Protein AF-0000000076607818 (afdb_homodimer)

Solvent-accessible surface area (backbone atoms only — not comparable to full-atom values): 17524 Å² total; per-residue (Å²): 118,54,52,67,70,47,46,53,48,51,40,53,46,31,42,53,26,41,42,48,15,47,40,26,40,25,50,14,44,45,28,47,63,70,71,30,60,29,52,13,52,45,24,44,52,50,14,52,50,27,40,51,53,19,50,51,44,40,52,49,36,35,73,44,65,38,79,48,64,54,59,52,37,76,54,48,70,81,75,55,94,46,71,69,57,38,44,52,50,48,35,53,49,45,51,52,49,42,51,53,53,52,50,45,46,51,48,19,61,74,69,67,35,59,68,59,40,59,60,51,45,59,54,58,55,49,40,54,54,51,42,50,49,36,48,50,51,49,53,52,50,68,69,46,50,88,85,32,54,68,60,44,25,71,47,46,50,76,65,56,71,82,71,72,73,76,82,131,119,54,53,68,70,48,46,52,49,49,40,53,45,30,42,54,26,44,41,48,15,48,40,26,40,26,49,15,45,45,28,48,65,68,71,31,59,30,52,14,53,46,24,44,52,48,14,53,49,27,42,51,52,19,50,52,44,39,52,49,36,36,74,44,65,40,80,48,62,54,61,50,38,76,54,49,69,81,74,52,94,46,71,70,56,39,43,51,49,48,35,53,49,45,51,52,50,42,50,54,53,51,49,46,45,50,46,17,60,75,68,66,37,58,69,58,40,58,61,50,45,59,54,58,54,50,41,55,53,53,43,49,48,37,48,50,52,49,54,52,53,67,69,46,52,88,84,31,54,67,61,45,25,71,47,46,50,76,66,55,73,83,72,73,72,78,82,130

Sequence (336 aa):
MLNKKVEKALVAQIEKEGYSSNLYLAMASWAETKGMEGVSKWMYAQADEERMHMLKFIAYVNERGGKAIIPAFEKPPVDFDNVHKMFEQVLSHEQYVTKSINDIVGVCLGEKDFTTHNWIQWFVEEQIEEEASAQTIIDKLNLLGDGGLYLFDRDILSMRTESEPGAEMLNKKVEKALVAQIEKEGYSSNLYLAMASWAETKGMEGVSKWMYAQADEERMHMLKFIAYVNERGGKAIIPAFEKPPVDFDNVHKMFEQVLSHEQYVTKSINDIVGVCLGEKDFTTHNWIQWFVEEQIEEEASAQTIIDKLNLLGDGGLYLFDRDILSMRTESEPGAE

Nearest PDB structures (foldseek):
  1sq3-assembly1_E-2  TM=9.511E-01  e=1.028E-11  Archaeoglobus fulgidus DSM 4304
  1s3q-assembly1_G  TM=9.534E-01  e=1.591E-11  Archaeoglobus fulgidus
  7vvs-assembly1_D  TM=9.592E-01  e=1.002E-10  Thermotoga maritima MSB8
  3uno-assembly1_N  TM=9.446E-01  e=6.158E-09  Mycobacterium tuberculosis
  3uno-assembly1_G  TM=9.403E-01  e=9.523E-09  Mycobacterium tuberculosis

Structure (mmCIF, N/CA/C/O backbone):
data_AF-0000000076607818-model_v1
#
loop_
_entity.id
_entity.type
_entity.pdbx_description
1 polymer Ferritin
#
loop_
_atom_site.group_PDB
_atom_site.id
_atom_site.type_symbol
_atom_site.label_atom_id
_atom_site.label_alt_id
_atom_site.label_comp_id
_atom_site.label_asym_id
_atom_site.label_entity_id
_atom_site.label_seq_id
_atom_site.pdbx_PDB_ins_code
_atom_site.Cartn_x
_atom_site.Cartn_y
_atom_site.Cartn_z
_atom_site.occupancy
_atom_site.B_iso_or_equiv
_atom_site.auth_seq_id
_atom_site.auth_comp_id
_atom_site.auth_asym_id
_atom_site.auth_atom_id
_atom_site.pdbx_PDB_model_num
ATOM 1 N N . MET A 1 1 ? 25.797 -12.078 -6.863 1 84.12 1 MET A N 1
ATOM 2 C CA . MET A 1 1 ? 24.828 -12.32 -5.793 1 84.12 1 MET A CA 1
ATOM 3 C C . MET A 1 1 ? 24.875 -11.203 -4.754 1 84.12 1 MET A C 1
ATOM 5 O O . MET A 1 1 ? 25.938 -10.625 -4.508 1 84.12 1 MET A O 1
ATOM 9 N N . LEU A 1 2 ? 23.719 -10.828 -4.285 1 92.56 2 LEU A N 1
ATOM 10 C CA . LEU A 1 2 ? 23.594 -9.75 -3.312 1 92.56 2 LEU A CA 1
ATOM 11 C C . LEU A 1 2 ? 24.281 -10.125 -1.998 1 92.56 2 LEU A C 1
ATOM 13 O O . LEU A 1 2 ? 24.062 -11.219 -1.477 1 92.56 2 LEU A O 1
ATOM 17 N N . ASN A 1 3 ? 25.281 -9.242 -1.625 1 95.25 3 ASN A N 1
ATOM 18 C CA . ASN A 1 3 ? 25.922 -9.414 -0.323 1 95.25 3 ASN A CA 1
ATOM 19 C C . ASN A 1 3 ? 24.891 -9.531 0.795 1 95.25 3 ASN A C 1
ATOM 21 O O . ASN A 1 3 ? 23.922 -8.766 0.832 1 95.25 3 ASN A O 1
ATOM 25 N N . LYS A 1 4 ? 25.109 -10.484 1.74 1 96.94 4 LYS A N 1
ATOM 26 C CA . LYS A 1 4 ? 24.109 -10.797 2.754 1 96.94 4 LYS A CA 1
ATOM 27 C C . LYS A 1 4 ? 23.891 -9.609 3.689 1 96.94 4 LYS A C 1
ATOM 29 O O . LYS A 1 4 ? 22.766 -9.375 4.145 1 96.94 4 LYS A O 1
ATOM 34 N N . LYS A 1 5 ? 24.969 -8.938 4.016 1 98.19 5 LYS A N 1
ATOM 35 C CA . LYS A 1 5 ? 24.844 -7.762 4.871 1 98.19 5 LYS A CA 1
ATOM 36 C C . LYS A 1 5 ? 24.047 -6.656 4.172 1 98.19 5 LYS A C 1
ATOM 38 O O . LYS A 1 5 ? 23.219 -5.996 4.789 1 98.19 5 LYS A O 1
ATOM 43 N N . VAL A 1 6 ? 24.312 -6.484 2.885 1 98.62 6 VAL A N 1
ATOM 44 C CA . VAL A 1 6 ? 23.609 -5.484 2.09 1 98.62 6 VAL A CA 1
ATOM 45 C C . VAL A 1 6 ? 22.141 -5.895 1.938 1 98.62 6 VAL A C 1
ATOM 47 O O . VAL A 1 6 ? 21.25 -5.066 2.105 1 98.62 6 VAL A O 1
ATOM 50 N N . GLU A 1 7 ? 21.922 -7.148 1.678 1 98.5 7 GLU A N 1
ATOM 51 C CA . GLU A 1 7 ? 20.562 -7.66 1.549 1 98.5 7 GLU A CA 1
ATOM 52 C C . GLU A 1 7 ? 19.75 -7.398 2.814 1 98.5 7 GLU A C 1
ATOM 54 O O . GLU A 1 7 ? 18.609 -6.941 2.742 1 98.5 7 GLU A O 1
ATOM 59 N N . LYS A 1 8 ? 20.375 -7.684 3.936 1 98.5 8 LYS A N 1
ATOM 60 C CA . LYS A 1 8 ? 19.703 -7.477 5.215 1 98.5 8 LYS A CA 1
ATOM 61 C C . LYS A 1 8 ? 19.312 -6.012 5.398 1 98.5 8 LYS A C 1
ATOM 63 O O . LYS A 1 8 ? 18.203 -5.711 5.855 1 98.5 8 LYS A O 1
ATOM 68 N N . ALA A 1 9 ? 20.203 -5.125 5.035 1 98.75 9 ALA A N 1
ATOM 69 C CA . ALA A 1 9 ? 19.938 -3.695 5.164 1 98.75 9 ALA A CA 1
ATOM 70 C C . ALA A 1 9 ? 18.812 -3.26 4.23 1 98.75 9 ALA A C 1
ATOM 72 O O . ALA A 1 9 ? 17.953 -2.473 4.617 1 98.75 9 ALA A O 1
ATOM 73 N N . LEU A 1 10 ? 18.828 -3.76 3.01 1 98.81 10 LEU A N 1
ATOM 74 C CA . LEU A 1 10 ? 17.812 -3.406 2.031 1 98.81 10 LEU A CA 1
ATOM 75 C C . LEU A 1 10 ? 16.453 -3.945 2.449 1 98.81 10 LEU A C 1
ATOM 77 O O . LEU A 1 10 ? 15.438 -3.25 2.326 1 98.81 10 LEU A O 1
ATOM 81 N N . VAL A 1 11 ? 16.422 -5.145 2.953 1 98.38 11 VAL A N 1
ATOM 82 C CA . VAL A 1 11 ? 15.172 -5.766 3.371 1 98.38 11 VAL A CA 1
ATOM 83 C C . VAL A 1 11 ? 14.602 -5.023 4.578 1 98.38 11 VAL A C 1
ATOM 85 O O . VAL A 1 11 ? 13.391 -4.824 4.68 1 98.38 11 VAL A O 1
ATOM 88 N N . ALA A 1 12 ? 15.492 -4.582 5.441 1 98.62 12 ALA A N 1
ATOM 89 C CA . ALA A 1 12 ? 15.055 -3.779 6.578 1 98.62 12 ALA A CA 1
ATOM 90 C C . ALA A 1 12 ? 14.422 -2.471 6.109 1 98.62 12 ALA A C 1
ATOM 92 O O . ALA A 1 12 ? 13.477 -1.973 6.734 1 98.62 12 ALA A O 1
ATOM 93 N N . GLN A 1 13 ? 14.953 -1.93 5.047 1 98.88 13 GLN A N 1
ATOM 94 C CA . GLN A 1 13 ? 14.43 -0.671 4.523 1 98.88 13 GLN A CA 1
ATOM 95 C C . GLN A 1 13 ? 13.039 -0.855 3.936 1 98.88 13 GLN A C 1
ATOM 97 O O . GLN A 1 13 ? 12.234 0.081 3.924 1 98.88 13 GLN A O 1
ATOM 102 N N . ILE A 1 14 ? 12.695 -2.072 3.406 1 98.81 14 ILE A N 1
ATOM 103 C CA . ILE A 1 14 ? 11.352 -2.373 2.91 1 98.81 14 ILE A CA 1
ATOM 104 C C . ILE A 1 14 ? 10.328 -2.119 4.012 1 98.81 14 ILE A C 1
ATOM 106 O O . ILE A 1 14 ? 9.281 -1.515 3.768 1 98.81 14 ILE A O 1
ATOM 110 N N . GLU A 1 15 ? 10.664 -2.492 5.188 1 98.5 15 GLU A N 1
ATOM 111 C CA . GLU A 1 15 ? 9.773 -2.285 6.324 1 98.5 15 GLU A CA 1
ATOM 112 C C . GLU A 1 15 ? 9.578 -0.799 6.609 1 98.5 15 GLU A C 1
ATOM 114 O O . GLU A 1 15 ? 8.461 -0.355 6.883 1 98.5 15 GLU A O 1
ATOM 119 N N . LYS A 1 16 ? 10.641 -0.067 6.559 1 98.69 16 LYS A N 1
ATOM 120 C CA . LYS A 1 16 ? 10.57 1.355 6.879 1 98.69 16 LYS A CA 1
ATOM 121 C C . LYS A 1 16 ? 9.734 2.109 5.848 1 98.69 16 LYS A C 1
ATOM 123 O O . LYS A 1 16 ? 8.922 2.961 6.207 1 98.69 16 LYS A O 1
ATOM 128 N N . GLU A 1 17 ? 9.922 1.781 4.582 1 98.81 17 GLU A N 1
ATOM 129 C CA . GLU A 1 17 ? 9.133 2.422 3.535 1 98.81 17 GLU A CA 1
ATOM 130 C C . GLU A 1 17 ? 7.66 2.041 3.645 1 98.81 17 GLU A C 1
ATOM 132 O O . GLU A 1 17 ? 6.781 2.893 3.492 1 98.81 17 GLU A O 1
ATOM 137 N N . GLY A 1 18 ? 7.41 0.763 3.889 1 98.69 18 GLY A N 1
ATOM 138 C CA . GLY A 1 18 ? 6.035 0.324 4.066 1 98.69 18 GLY A CA 1
AT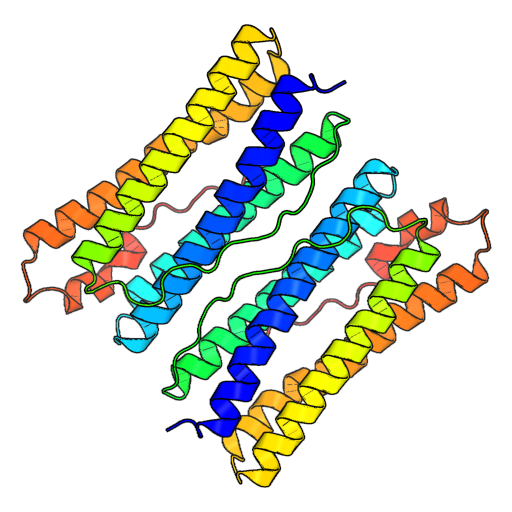OM 139 C C . GLY A 1 18 ? 5.352 0.974 5.254 1 98.69 18 GLY A C 1
ATOM 140 O O . GLY A 1 18 ? 4.191 1.383 5.16 1 98.69 18 GLY A O 1
ATOM 141 N N . TYR A 1 19 ? 6.074 1.055 6.336 1 98.81 19 TYR A N 1
ATOM 142 C CA . TYR A 1 19 ? 5.52 1.729 7.504 1 98.81 19 TYR A CA 1
ATOM 143 C C . TYR A 1 19 ? 5.238 3.197 7.207 1 98.81 19 TYR A C 1
ATOM 145 O O . TYR A 1 19 ? 4.219 3.74 7.637 1 98.81 19 TYR A O 1
ATOM 153 N N . SER A 1 20 ? 6.203 3.82 6.512 1 98.81 20 SER A N 1
ATOM 154 C CA . SER A 1 20 ? 5.988 5.211 6.125 1 98.81 20 SER A CA 1
ATOM 155 C C . SER A 1 20 ? 4.68 5.379 5.359 1 98.81 20 SER A C 1
ATOM 157 O O . SER A 1 20 ? 3.922 6.316 5.617 1 98.81 20 SER A O 1
ATOM 159 N N . SER A 1 21 ? 4.414 4.48 4.402 1 98.81 21 SER A N 1
ATOM 160 C CA . SER A 1 21 ? 3.172 4.527 3.637 1 98.81 21 SER A CA 1
ATOM 161 C C . SER A 1 21 ? 1.954 4.434 4.551 1 98.81 21 SER A C 1
ATOM 163 O O . SER A 1 21 ? 1.018 5.223 4.426 1 98.81 21 SER A O 1
ATOM 165 N N . ASN A 1 22 ? 1.996 3.533 5.508 1 98.81 22 ASN A N 1
ATOM 166 C CA . ASN A 1 22 ? 0.882 3.354 6.434 1 98.81 22 ASN A CA 1
ATOM 167 C C . ASN A 1 22 ? 0.733 4.551 7.371 1 98.81 22 ASN A C 1
ATOM 169 O O . ASN A 1 22 ? -0.385 4.945 7.707 1 98.81 22 ASN A O 1
ATOM 173 N N . LEU A 1 23 ? 1.858 5.078 7.82 1 98.88 23 LEU A N 1
ATOM 174 C CA . LEU A 1 23 ? 1.848 6.262 8.672 1 98.88 23 LEU A CA 1
ATOM 175 C C . LEU A 1 23 ? 1.159 7.43 7.977 1 98.88 23 LEU A C 1
ATOM 177 O O . LEU A 1 23 ? 0.29 8.078 8.562 1 98.88 23 LEU A O 1
ATOM 181 N N . TYR A 1 24 ? 1.511 7.633 6.754 1 98.88 24 TYR A N 1
ATOM 182 C CA . TYR A 1 24 ? 0.946 8.758 6.016 1 98.88 24 TYR A CA 1
ATOM 183 C C . TYR A 1 24 ? -0.514 8.5 5.664 1 98.88 24 TYR A C 1
ATOM 185 O O . TYR A 1 24 ? -1.316 9.438 5.598 1 98.88 24 TYR A O 1
ATOM 193 N N . LEU A 1 25 ? -0.907 7.238 5.508 1 98.81 25 LEU A N 1
ATOM 194 C CA . LEU A 1 25 ? -2.322 6.91 5.367 1 98.81 25 LEU A CA 1
ATOM 195 C C . LEU A 1 25 ? -3.09 7.273 6.633 1 98.81 25 LEU A C 1
ATOM 197 O O . LEU A 1 25 ? -4.199 7.809 6.559 1 98.81 25 LEU A O 1
ATOM 201 N N . ALA A 1 26 ? -2.486 6.973 7.742 1 98.88 26 ALA A N 1
ATOM 202 C CA . ALA A 1 26 ? -3.121 7.309 9.016 1 98.88 26 ALA A CA 1
ATOM 203 C C . ALA A 1 26 ? -3.293 8.82 9.156 1 98.88 26 ALA A C 1
ATOM 205 O O . ALA A 1 26 ? -4.34 9.289 9.609 1 98.88 26 ALA A O 1
ATOM 206 N N . MET A 1 27 ? -2.301 9.531 8.75 1 98.88 27 MET A N 1
ATOM 207 C CA . MET A 1 27 ? -2.357 10.992 8.812 1 98.88 27 MET A CA 1
ATOM 208 C C . MET A 1 27 ? -3.41 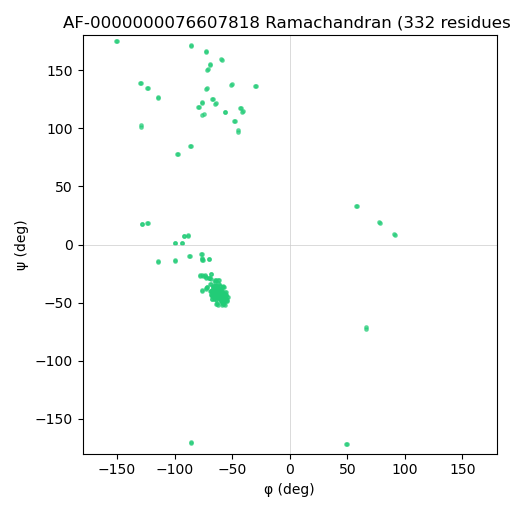11.531 7.852 1 98.88 27 MET A C 1
ATOM 210 O O . MET A 1 27 ? -4.133 12.477 8.18 1 98.88 27 MET A O 1
ATOM 214 N N . ALA A 1 28 ? -3.438 10.922 6.652 1 98.75 28 ALA A N 1
ATOM 215 C CA . ALA A 1 28 ? -4.453 11.312 5.68 1 98.75 28 ALA A CA 1
ATOM 216 C C . ALA A 1 28 ? -5.859 11.109 6.242 1 98.75 28 ALA A C 1
ATOM 218 O O . ALA A 1 28 ? -6.703 12 6.148 1 98.75 28 ALA A O 1
ATOM 219 N N . SER A 1 29 ? -6.074 9.953 6.812 1 98.69 29 SER A N 1
ATOM 220 C CA . SER A 1 29 ? -7.367 9.625 7.406 1 98.69 29 SER A CA 1
ATOM 221 C C . SER A 1 29 ? -7.723 10.586 8.531 1 98.69 29 SER A C 1
ATOM 223 O O . SER A 1 29 ? -8.844 11.094 8.594 1 98.69 29 SER A O 1
ATOM 225 N N . TRP A 1 30 ? -6.781 10.867 9.391 1 98.56 30 TRP A N 1
ATOM 226 C CA . TRP A 1 30 ? -6.977 11.797 10.492 1 98.56 30 TRP A CA 1
ATOM 227 C C . TRP A 1 30 ? -7.348 13.188 9.977 1 98.56 30 TRP A C 1
ATOM 229 O O . TRP A 1 30 ? -8.312 13.789 10.445 1 98.56 30 TRP A O 1
ATOM 239 N N . ALA A 1 31 ? -6.617 13.672 8.984 1 98.12 31 ALA A N 1
ATOM 240 C CA . ALA A 1 31 ? -6.863 14.992 8.414 1 98.12 31 ALA A CA 1
ATOM 241 C C . ALA A 1 31 ? -8.25 15.07 7.781 1 98.12 31 ALA A C 1
ATOM 243 O O . ALA A 1 31 ? -8.914 16.109 7.848 1 98.12 31 ALA A O 1
ATOM 244 N N . GLU A 1 32 ? -8.602 13.984 7.195 1 96.44 32 GLU A N 1
ATOM 245 C CA . GLU A 1 32 ? -9.93 13.922 6.586 1 96.44 32 GLU A CA 1
ATOM 246 C C . GLU A 1 32 ? -11.023 14.102 7.633 1 96.44 32 GLU A C 1
ATOM 248 O O . GLU A 1 32 ? -12 14.82 7.398 1 96.44 32 GLU A O 1
ATOM 253 N N . THR A 1 33 ? -10.836 13.547 8.781 1 96.12 33 THR A N 1
ATOM 254 C CA . THR A 1 33 ? -11.844 13.617 9.836 1 96.12 33 THR A CA 1
ATOM 255 C C . THR A 1 33 ? -11.844 15 10.484 1 96.12 33 THR A C 1
ATOM 257 O O . THR A 1 33 ? -12.789 15.367 11.18 1 96.12 33 THR A O 1
ATOM 260 N N . LYS A 1 34 ? -10.828 15.781 10.203 1 95.75 34 LYS A N 1
ATOM 261 C CA . LYS A 1 34 ? -10.719 17.141 10.742 1 95.75 34 LYS A CA 1
ATOM 262 C C . LYS A 1 34 ? -11.164 18.172 9.719 1 95.75 34 LYS A C 1
ATOM 264 O O . LYS A 1 34 ? -11.062 19.375 9.961 1 95.75 34 LYS A O 1
ATOM 269 N N . GLY A 1 35 ? -11.586 17.734 8.586 1 95 35 GLY A N 1
ATOM 270 C CA . GLY A 1 35 ? -12.055 18.625 7.543 1 95 35 GLY A CA 1
ATOM 271 C C . GLY A 1 35 ? -10.93 19.312 6.793 1 95 35 GLY A C 1
ATOM 272 O O . GLY A 1 35 ? -11.133 20.359 6.176 1 95 35 GLY A O 1
ATOM 273 N N . MET A 1 36 ? -9.742 18.766 6.883 1 96.12 36 MET A N 1
ATOM 274 C CA . MET A 1 36 ? -8.578 19.312 6.188 1 96.12 36 MET A CA 1
ATOM 275 C C . MET A 1 36 ? -8.328 18.562 4.883 1 96.12 36 MET A C 1
ATOM 277 O O . MET A 1 36 ? -7.395 17.75 4.797 1 96.12 36 MET A O 1
ATOM 281 N N . GLU A 1 37 ? -9.078 18.844 3.875 1 96.75 37 GLU A N 1
ATOM 282 C CA . GLU A 1 37 ? -9.086 18.094 2.619 1 96.75 37 GLU A CA 1
ATOM 283 C C . GLU A 1 37 ? -7.738 18.203 1.906 1 96.75 37 GLU A C 1
ATOM 285 O O . GLU A 1 37 ? -7.223 17.219 1.383 1 96.75 37 GLU A O 1
ATOM 290 N N . GLY A 1 38 ? -7.223 19.406 1.798 1 97.44 38 GLY A N 1
ATOM 291 C CA . GLY A 1 38 ? -5.934 19.594 1.151 1 97.44 38 GLY A CA 1
ATOM 292 C C . GLY A 1 38 ? -4.812 18.812 1.814 1 97.44 38 GLY A C 1
ATOM 293 O O . GLY A 1 38 ? -4.039 18.125 1.14 1 97.44 38 GLY A O 1
ATOM 294 N N . VAL A 1 39 ? -4.773 18.891 3.125 1 97.81 39 VAL A N 1
ATOM 295 C CA . VAL A 1 39 ? -3.781 18.156 3.898 1 97.81 39 VAL A CA 1
ATOM 296 C C . VAL A 1 39 ? -3.969 16.656 3.686 1 97.81 39 VAL A C 1
ATOM 298 O O . VAL A 1 39 ? -2.996 15.922 3.498 1 97.81 39 VAL A O 1
ATOM 301 N N . SER A 1 40 ? -5.207 16.234 3.732 1 98.25 40 SER A N 1
ATOM 302 C CA . SER A 1 40 ? -5.516 14.828 3.516 1 98.25 40 SER A CA 1
ATOM 303 C C . SER A 1 40 ? -5.004 14.352 2.16 1 98.25 40 SER A C 1
ATOM 305 O O . SER A 1 40 ? -4.324 13.328 2.07 1 98.25 40 SER A O 1
ATOM 307 N N . LYS A 1 41 ? -5.277 15.062 1.147 1 98.06 41 LYS A N 1
ATOM 308 C CA . LYS A 1 41 ? -4.844 14.695 -0.198 1 98.06 41 LYS A CA 1
ATOM 309 C C . LYS A 1 41 ? -3.322 14.664 -0.297 1 98.06 41 LYS A C 1
ATOM 311 O O . LYS A 1 41 ? -2.756 13.781 -0.947 1 98.06 41 LYS A O 1
ATOM 316 N N . TRP A 1 42 ? -2.689 15.656 0.314 1 97.94 42 TRP A N 1
ATOM 317 C CA . TRP A 1 42 ? -1.231 15.688 0.363 1 97.94 42 TRP A CA 1
ATOM 318 C C . TRP A 1 42 ? -0.681 14.414 1 1 97.94 42 TRP A C 1
ATOM 320 O O . TRP A 1 42 ? 0.253 13.805 0.475 1 97.94 42 TRP A O 1
ATOM 330 N N . MET A 1 43 ? -1.33 14.016 2.068 1 98.5 43 MET A N 1
ATOM 331 C CA . MET A 1 43 ? -0.851 12.852 2.809 1 98.5 43 MET A CA 1
ATOM 332 C C . MET A 1 43 ? -1.132 11.562 2.039 1 98.5 43 MET A C 1
ATOM 334 O O . MET A 1 43 ? -0.327 10.633 2.066 1 98.5 43 MET A O 1
ATOM 338 N N . TYR A 1 44 ? -2.262 11.445 1.353 1 98.38 44 TYR A N 1
ATOM 339 C CA . TYR A 1 44 ? -2.527 10.289 0.5 1 98.38 44 TYR A CA 1
ATOM 340 C C . TYR A 1 44 ? -1.474 10.164 -0.594 1 98.38 44 TYR A C 1
ATOM 342 O O . TYR A 1 44 ? -1.005 9.062 -0.892 1 98.38 44 TYR A O 1
ATOM 350 N N . ALA A 1 45 ? -1.126 11.281 -1.177 1 97.88 45 ALA A N 1
ATOM 351 C CA . ALA A 1 45 ? -0.099 11.281 -2.215 1 97.88 45 ALA A CA 1
ATOM 352 C C . ALA A 1 45 ? 1.245 10.82 -1.658 1 97.88 45 ALA A C 1
ATOM 354 O O . ALA A 1 45 ? 1.965 10.055 -2.305 1 97.88 45 ALA A O 1
ATOM 355 N N . GLN A 1 46 ? 1.539 11.328 -0.485 1 97.94 46 GLN A N 1
ATOM 356 C CA . GLN A 1 46 ? 2.775 10.906 0.164 1 97.94 46 GLN A CA 1
ATOM 357 C C . GLN A 1 46 ? 2.764 9.406 0.452 1 97.94 46 GLN A C 1
ATOM 359 O O . GLN A 1 46 ? 3.771 8.727 0.262 1 97.94 46 GLN A O 1
ATOM 364 N N . ALA A 1 47 ? 1.636 8.891 0.915 1 98.56 47 ALA A N 1
ATOM 365 C CA . ALA A 1 47 ? 1.495 7.461 1.182 1 98.56 47 ALA A CA 1
ATOM 366 C C . ALA A 1 47 ? 1.739 6.641 -0.081 1 98.56 47 ALA A C 1
ATOM 368 O O . ALA A 1 47 ? 2.414 5.609 -0.037 1 98.56 47 ALA A O 1
ATOM 369 N N . ASP A 1 48 ? 1.193 7.074 -1.153 1 97.94 48 ASP A N 1
ATOM 370 C CA . ASP A 1 48 ? 1.387 6.391 -2.43 1 97.94 48 ASP A CA 1
ATOM 371 C C . ASP A 1 48 ? 2.859 6.395 -2.836 1 97.94 48 ASP A C 1
ATOM 373 O O . ASP A 1 48 ? 3.385 5.379 -3.295 1 97.94 48 ASP A O 1
ATOM 377 N N . GLU A 1 49 ? 3.484 7.488 -2.693 1 97.88 49 GLU A N 1
ATOM 378 C CA . GLU A 1 49 ? 4.902 7.605 -3.031 1 97.88 49 GLU A CA 1
ATOM 379 C C . GLU A 1 49 ? 5.746 6.641 -2.205 1 97.88 49 GLU A C 1
ATOM 381 O O . GLU A 1 49 ? 6.613 5.949 -2.744 1 97.88 49 GLU A O 1
ATOM 386 N N . GLU A 1 50 ? 5.477 6.598 -0.892 1 98.62 50 GLU A N 1
ATOM 387 C CA . GLU A 1 50 ? 6.258 5.699 -0.047 1 98.62 50 GLU A CA 1
ATOM 388 C C . GLU A 1 50 ? 6.012 4.242 -0.417 1 98.62 50 GLU A C 1
ATOM 390 O O . GLU A 1 50 ? 6.914 3.408 -0.311 1 98.62 50 GLU A O 1
ATOM 395 N N . ARG A 1 51 ? 4.812 3.949 -0.782 1 98.44 51 ARG A N 1
ATOM 396 C CA . ARG A 1 51 ? 4.531 2.602 -1.264 1 98.44 51 ARG A CA 1
ATOM 397 C C . ARG A 1 51 ? 5.371 2.273 -2.494 1 98.44 51 ARG A C 1
ATOM 399 O O . ARG A 1 51 ? 5.902 1.167 -2.611 1 98.44 51 ARG A O 1
ATOM 406 N N . MET A 1 52 ? 5.477 3.189 -3.373 1 98.31 52 MET A N 1
ATOM 407 C CA . MET A 1 52 ? 6.305 2.979 -4.555 1 98.31 52 MET A CA 1
ATOM 408 C C . MET A 1 52 ? 7.762 2.762 -4.168 1 98.31 52 MET A C 1
ATOM 410 O O . MET A 1 52 ? 8.461 1.945 -4.773 1 98.31 52 MET A O 1
ATOM 414 N N . HIS A 1 53 ? 8.258 3.506 -3.143 1 98.81 53 HIS A N 1
ATOM 415 C CA . HIS A 1 53 ? 9.617 3.283 -2.646 1 98.81 53 HIS A CA 1
ATOM 416 C C . HIS A 1 53 ? 9.789 1.855 -2.139 1 98.81 53 HIS A C 1
ATOM 418 O O . HIS A 1 53 ? 10.781 1.198 -2.449 1 98.81 53 HIS A O 1
ATOM 424 N N . MET A 1 54 ? 8.812 1.403 -1.428 1 98.81 54 MET A N 1
ATOM 425 C CA . MET A 1 54 ? 8.828 0.037 -0.913 1 98.81 54 MET A CA 1
ATOM 426 C C . MET A 1 54 ? 8.922 -0.973 -2.053 1 98.81 54 MET A C 1
ATOM 428 O O . MET A 1 54 ? 9.734 -1.893 -2.004 1 98.81 54 MET A O 1
ATOM 432 N N . LEU A 1 55 ? 8.117 -0.745 -3.055 1 98.75 55 LEU A N 1
ATOM 433 C CA . LEU A 1 55 ? 8.078 -1.651 -4.199 1 98.75 55 LEU A CA 1
ATOM 434 C C . LEU A 1 55 ? 9.406 -1.637 -4.949 1 98.75 55 LEU A C 1
ATOM 436 O O . LEU A 1 55 ? 9.867 -2.676 -5.43 1 98.75 55 LEU A O 1
ATOM 440 N N . LYS A 1 56 ? 10.047 -0.483 -5.066 1 98.69 56 LYS A N 1
ATOM 441 C CA . LYS A 1 56 ? 11.352 -0.383 -5.703 1 98.69 56 LYS A CA 1
ATOM 442 C C . LYS A 1 56 ? 12.391 -1.22 -4.961 1 98.69 56 LYS A C 1
ATOM 444 O O . LYS A 1 56 ? 13.211 -1.901 -5.582 1 98.69 56 LYS A O 1
ATOM 449 N N . PHE A 1 57 ? 12.336 -1.161 -3.666 1 98.88 57 PHE A N 1
ATOM 450 C CA . PHE A 1 57 ? 13.266 -1.956 -2.873 1 98.88 57 PHE A CA 1
ATOM 451 C C . PHE A 1 57 ? 13.023 -3.445 -3.088 1 98.88 57 PHE A C 1
ATOM 453 O O . PHE A 1 57 ? 13.977 -4.215 -3.254 1 98.88 57 PHE A O 1
ATOM 460 N N . ILE A 1 58 ? 11.781 -3.844 -3.1 1 98.75 58 ILE A N 1
ATOM 461 C CA . ILE A 1 58 ? 11.43 -5.246 -3.297 1 98.75 58 ILE A CA 1
ATOM 462 C C . ILE A 1 58 ? 11.969 -5.73 -4.641 1 98.75 58 ILE A C 1
ATOM 464 O O . ILE A 1 58 ? 12.664 -6.746 -4.707 1 98.75 58 ILE A O 1
ATOM 468 N N . ALA A 1 59 ? 11.695 -4.949 -5.641 1 98.06 59 ALA A N 1
ATOM 469 C CA . ALA A 1 59 ? 12.109 -5.32 -6.992 1 98.06 59 ALA A CA 1
ATOM 470 C C . ALA A 1 59 ? 13.633 -5.406 -7.098 1 98.06 59 ALA A C 1
ATOM 472 O O . ALA A 1 59 ? 14.172 -6.34 -7.691 1 98.06 59 ALA A O 1
ATOM 473 N N . TYR A 1 60 ? 14.344 -4.496 -6.508 1 98.69 60 TYR A N 1
ATOM 474 C CA . TYR A 1 60 ? 15.797 -4.449 -6.617 1 98.69 60 TYR A CA 1
ATOM 475 C C . TYR A 1 60 ? 16.438 -5.648 -5.922 1 98.69 60 TYR A C 1
ATOM 477 O O . TYR A 1 60 ? 17.328 -6.285 -6.473 1 98.69 60 TYR A O 1
ATOM 485 N N . VAL A 1 61 ? 15.945 -5.906 -4.68 1 98.62 61 VAL A N 1
ATOM 486 C CA . VAL A 1 61 ? 16.484 -7.031 -3.924 1 98.62 61 VAL A CA 1
ATOM 487 C C . VAL A 1 61 ? 16.344 -8.312 -4.734 1 98.62 61 VAL A C 1
ATOM 489 O O . VAL A 1 61 ? 17.312 -9.07 -4.883 1 98.62 61 VAL A O 1
ATOM 492 N N . ASN A 1 62 ? 15.18 -8.492 -5.285 1 98 62 ASN A N 1
ATOM 493 C CA . ASN A 1 62 ? 14.93 -9.703 -6.051 1 98 62 ASN A CA 1
ATOM 494 C C . ASN A 1 62 ? 15.75 -9.734 -7.34 1 98 62 ASN A C 1
ATOM 496 O O . ASN A 1 62 ? 16.281 -10.781 -7.715 1 98 62 ASN A O 1
ATOM 500 N N . GLU A 1 63 ? 15.867 -8.594 -7.988 1 96.75 63 GLU A N 1
ATOM 501 C CA . GLU A 1 63 ? 16.625 -8.484 -9.227 1 96.75 63 GLU A CA 1
ATOM 502 C C . GLU A 1 63 ? 18.094 -8.836 -9.008 1 96.75 63 GLU A C 1
ATOM 504 O O . GLU A 1 63 ? 18.75 -9.375 -9.898 1 96.75 63 GLU A O 1
ATOM 509 N N . ARG A 1 64 ? 18.625 -8.578 -7.832 1 97.5 64 ARG A N 1
ATOM 510 C CA . ARG A 1 64 ? 20.031 -8.781 -7.523 1 97.5 64 ARG A CA 1
ATOM 511 C C . ARG A 1 64 ? 20.266 -10.172 -6.945 1 97.5 64 ARG A C 1
ATOM 513 O O . ARG A 1 64 ? 21.359 -10.469 -6.453 1 97.5 64 ARG A O 1
ATOM 520 N N . GLY A 1 65 ? 19.234 -11 -6.961 1 96.75 65 GLY A N 1
ATOM 521 C CA . GLY A 1 65 ? 19.375 -12.391 -6.574 1 96.75 65 GLY A CA 1
ATOM 522 C C . GLY A 1 65 ? 19.125 -12.633 -5.098 1 96.75 65 GLY A C 1
ATOM 523 O O . GLY A 1 65 ? 19.422 -13.711 -4.574 1 96.75 65 GLY A O 1
ATOM 524 N N . GLY A 1 66 ? 18.609 -11.57 -4.367 1 97.12 66 GLY A N 1
ATOM 525 C CA . GLY A 1 66 ? 18.172 -11.734 -2.988 1 97.12 66 GLY A CA 1
ATOM 526 C C . GLY A 1 66 ? 16.734 -12.211 -2.869 1 97.12 66 GLY A C 1
ATOM 527 O O . GLY A 1 66 ? 16.188 -12.773 -3.814 1 97.12 66 GLY A O 1
ATOM 528 N N . LYS A 1 67 ? 16.25 -12.172 -1.622 1 96.88 67 LYS A N 1
ATOM 529 C CA . LYS A 1 67 ? 14.859 -12.5 -1.305 1 96.88 67 LYS A CA 1
ATOM 530 C C . LYS A 1 67 ? 14.211 -11.406 -0.462 1 96.88 67 LYS A C 1
ATOM 532 O O . LYS A 1 67 ? 14.461 -11.312 0.742 1 96.88 67 LYS A O 1
ATOM 537 N N . ALA A 1 68 ? 13.406 -10.625 -1.166 1 98.31 68 ALA A N 1
ATOM 538 C CA . ALA A 1 68 ? 12.664 -9.602 -0.428 1 98.31 68 ALA A CA 1
ATOM 539 C C . ALA A 1 68 ? 11.539 -10.227 0.397 1 98.31 68 ALA A C 1
ATOM 541 O O . ALA A 1 68 ? 10.805 -11.086 -0.093 1 98.31 68 ALA A O 1
ATOM 542 N N . ILE A 1 69 ? 11.438 -9.812 1.614 1 98 69 ILE A N 1
ATOM 543 C CA . ILE A 1 69 ? 10.414 -10.289 2.541 1 98 69 ILE A CA 1
ATOM 544 C C . ILE A 1 69 ? 9.469 -9.148 2.902 1 98 69 ILE A C 1
ATOM 546 O O . ILE A 1 69 ? 9.906 -8.047 3.24 1 98 69 ILE A O 1
ATOM 550 N N . ILE A 1 70 ? 8.18 -9.43 2.709 1 98.56 70 ILE A N 1
ATOM 551 C CA . ILE A 1 70 ? 7.184 -8.469 3.166 1 98.56 70 ILE A CA 1
ATOM 552 C C . ILE A 1 70 ? 6.98 -8.617 4.672 1 98.56 70 ILE A C 1
ATOM 554 O O . ILE A 1 70 ? 6.582 -9.68 5.152 1 98.56 70 ILE A O 1
ATOM 558 N N . PRO A 1 71 ? 7.258 -7.598 5.387 1 97.81 71 PRO A N 1
ATOM 559 C CA . PRO A 1 71 ? 7.219 -7.703 6.848 1 97.81 71 PRO A CA 1
ATOM 560 C C . PRO A 1 71 ? 5.82 -7.477 7.418 1 97.81 71 PRO A C 1
ATOM 562 O O . PRO A 1 71 ? 4.879 -7.203 6.668 1 97.81 71 PRO A O 1
ATOM 565 N N . ALA A 1 72 ? 5.746 -7.754 8.711 1 98.31 72 ALA A N 1
ATOM 566 C CA . ALA A 1 72 ? 4.641 -7.176 9.469 1 98.31 72 ALA A CA 1
ATOM 567 C C . ALA A 1 72 ? 4.797 -5.66 9.602 1 98.31 72 ALA A C 1
ATOM 569 O O . ALA A 1 72 ? 5.902 -5.133 9.461 1 98.31 72 ALA A O 1
ATOM 570 N N . PHE A 1 73 ? 3.738 -5.023 9.781 1 98.44 73 PHE A N 1
ATOM 571 C CA . PHE A 1 73 ? 3.779 -3.582 10 1 98.44 73 PHE A CA 1
ATOM 572 C C . PHE A 1 73 ? 3.098 -3.215 11.312 1 98.44 73 PHE A C 1
ATOM 574 O O . PHE A 1 73 ? 2.006 -3.703 11.609 1 98.44 73 PHE A O 1
ATOM 581 N N . GLU A 1 74 ? 3.748 -2.355 12.062 1 98.25 74 GLU A N 1
ATOM 582 C CA . GLU A 1 74 ? 3.166 -1.85 13.297 1 98.25 74 GLU A CA 1
ATOM 583 C C . GLU A 1 74 ? 2.016 -0.886 13.016 1 98.25 74 GLU A C 1
ATOM 585 O O . GLU A 1 74 ? 1.996 -0.227 11.977 1 98.25 74 GLU A O 1
ATOM 590 N N . LYS A 1 75 ? 1.085 -0.859 13.945 1 98.62 75 LYS A N 1
ATOM 591 C CA . LYS A 1 75 ? -0.013 0.098 13.844 1 98.62 75 LYS A CA 1
ATOM 592 C C . LYS A 1 75 ? 0.489 1.529 14.008 1 98.62 75 LYS A C 1
ATOM 594 O O . LYS A 1 75 ? 1.153 1.849 15 1 98.62 75 LYS A O 1
ATOM 599 N N . PRO A 1 76 ? 0.185 2.371 13.039 1 98.62 76 PRO A N 1
ATOM 600 C CA . PRO A 1 76 ? 0.552 3.775 13.227 1 98.62 76 PRO A CA 1
ATOM 601 C C . PRO A 1 76 ? -0.327 4.48 14.258 1 98.62 76 PRO A C 1
ATOM 603 O O . PRO A 1 76 ? -1.344 3.932 14.688 1 98.62 76 PRO A O 1
ATOM 606 N N . PRO A 1 77 ? 0.092 5.645 14.695 1 98.38 77 PRO A N 1
ATOM 607 C CA . PRO A 1 77 ? -0.767 6.445 15.57 1 98.38 77 PRO A CA 1
ATOM 608 C C . PRO A 1 77 ? -2.102 6.805 14.922 1 98.38 77 PRO A C 1
ATOM 610 O O . PRO A 1 77 ? -2.223 6.777 13.695 1 98.38 77 PRO A O 1
ATOM 613 N N . VAL A 1 78 ? -3.082 7.145 15.844 1 97.44 78 VAL A N 1
ATOM 614 C CA . VAL A 1 78 ? -4.414 7.418 15.312 1 97.44 78 VAL A CA 1
ATOM 615 C C . VAL A 1 78 ? -4.77 8.883 15.539 1 97.44 78 VAL A C 1
ATOM 617 O O . VAL A 1 78 ? -5.777 9.375 15.023 1 97.44 78 VAL A O 1
ATOM 620 N N . ASP A 1 79 ? -4.043 9.547 16.359 1 98.19 79 ASP A N 1
ATOM 621 C CA . ASP A 1 79 ? -4.238 10.961 16.656 1 98.19 79 ASP A CA 1
ATOM 622 C C . ASP A 1 79 ? -2.926 11.734 16.547 1 98.19 79 ASP A C 1
ATOM 624 O O . ASP A 1 79 ? -1.874 11.25 16.969 1 98.19 79 ASP A O 1
ATOM 628 N N . PHE A 1 80 ? -3.008 12.945 15.961 1 98.19 80 PHE A N 1
ATOM 629 C CA . PHE A 1 80 ? -1.793 13.688 15.641 1 98.19 80 PHE A CA 1
ATOM 630 C C . PHE A 1 80 ? -1.854 15.102 16.203 1 98.19 80 PHE A C 1
ATOM 632 O O . PHE A 1 80 ? -1.074 15.969 15.797 1 98.19 80 PHE A O 1
ATOM 639 N N . ASP A 1 81 ? -2.73 15.305 17.125 1 97.06 81 ASP A N 1
ATOM 640 C CA . ASP A 1 81 ? -2.932 16.531 17.906 1 97.06 81 ASP A CA 1
ATOM 641 C C . ASP A 1 81 ? -3.43 17.672 17.016 1 97.06 81 ASP A C 1
ATOM 643 O O . ASP A 1 81 ? -4.59 18.078 17.109 1 97.06 81 ASP A O 1
ATOM 647 N N . ASN A 1 82 ? -2.635 18.234 16.156 1 95.25 82 ASN A N 1
ATOM 648 C CA . ASN A 1 82 ? -2.986 19.25 15.164 1 95.25 82 ASN A CA 1
ATOM 649 C C . ASN A 1 82 ? -2.088 19.156 13.938 1 95.25 82 ASN A C 1
ATOM 651 O O . ASN A 1 82 ? -1.137 18.375 13.914 1 95.25 82 ASN A O 1
ATOM 655 N N . VAL A 1 83 ? -2.385 19.953 12.969 1 96.06 83 VAL A N 1
ATOM 656 C CA . VAL A 1 83 ? -1.719 19.875 11.672 1 96.06 83 VAL A CA 1
ATOM 657 C C . VAL A 1 83 ? -0.234 20.188 11.836 1 96.06 83 VAL A C 1
ATOM 659 O O . VAL A 1 83 ? 0.618 19.531 11.234 1 96.06 83 VAL A O 1
ATOM 662 N N . HIS A 1 84 ? 0.07 21.188 12.617 1 95.62 84 HIS A N 1
ATOM 663 C CA . HIS A 1 84 ? 1.459 21.578 12.828 1 95.62 84 HIS A CA 1
ATOM 664 C C . HIS A 1 84 ? 2.27 20.422 13.414 1 95.62 84 HIS A C 1
ATOM 666 O O . HIS A 1 84 ? 3.309 20.047 12.867 1 95.62 84 HIS A O 1
ATOM 672 N N . LYS A 1 85 ? 1.827 19.812 14.438 1 97.56 85 LYS A N 1
ATOM 673 C CA . LYS A 1 85 ? 2.506 18.703 15.094 1 97.56 85 LYS A CA 1
ATOM 674 C C . LYS A 1 85 ? 2.582 17.484 14.172 1 97.56 85 LYS A C 1
ATOM 676 O O . LYS A 1 85 ? 3.559 16.734 14.211 1 97.56 85 LYS A O 1
ATOM 681 N N . MET A 1 86 ? 1.542 17.312 13.398 1 98.25 86 MET A N 1
ATOM 682 C CA . MET A 1 86 ? 1.548 16.219 12.43 1 98.25 86 MET A CA 1
ATOM 683 C C . MET A 1 86 ? 2.719 16.359 11.461 1 98.25 86 MET A C 1
ATOM 685 O O . MET A 1 86 ? 3.451 15.391 11.227 1 98.25 86 MET A O 1
ATOM 689 N N . PHE A 1 87 ? 2.9 17.562 10.969 1 98 87 PHE A N 1
ATOM 690 C CA . PHE A 1 87 ? 3.963 17.719 9.984 1 98 87 PHE A CA 1
ATOM 691 C C . PHE A 1 87 ? 5.332 17.719 10.656 1 98 87 PHE A C 1
ATOM 693 O O . PHE A 1 87 ? 6.328 17.344 10.039 1 98 87 PHE A O 1
ATOM 700 N N . GLU A 1 88 ? 5.418 18.109 11.898 1 98.5 88 GLU A N 1
ATOM 701 C CA . GLU A 1 88 ? 6.656 17.906 12.641 1 98.5 88 GLU A CA 1
ATOM 702 C C . GLU A 1 88 ? 7.004 16.422 12.742 1 98.5 88 GLU A C 1
ATOM 704 O O . GLU A 1 88 ? 8.172 16.047 12.648 1 98.5 88 GLU A O 1
ATOM 709 N N . GLN A 1 89 ? 6.012 15.617 12.953 1 98.75 89 GLN A N 1
ATOM 710 C CA . GLN A 1 89 ? 6.215 14.172 12.977 1 98.75 89 GLN A CA 1
ATOM 711 C C . GLN A 1 89 ? 6.648 13.656 11.609 1 98.75 89 GLN A C 1
ATOM 713 O O . GLN A 1 89 ? 7.48 12.75 11.508 1 98.75 89 GLN A O 1
ATOM 718 N N . VAL A 1 90 ? 6.027 14.219 10.555 1 98.75 90 VAL A N 1
ATOM 719 C CA . VAL A 1 90 ? 6.434 13.852 9.203 1 98.75 90 VAL A CA 1
ATOM 720 C C . VAL A 1 90 ? 7.926 14.117 9.016 1 98.75 90 VAL A C 1
ATOM 722 O O . VAL A 1 90 ? 8.672 13.242 8.586 1 98.75 90 VAL A O 1
ATOM 725 N N . LEU A 1 91 ? 8.344 15.352 9.352 1 98.75 91 LEU A N 1
ATOM 726 C CA . LEU A 1 91 ? 9.75 15.711 9.172 1 98.75 91 LEU A CA 1
ATOM 727 C C . LEU A 1 91 ? 10.656 14.789 9.977 1 98.75 91 LEU A C 1
ATOM 729 O O . LEU A 1 91 ? 11.656 14.297 9.461 1 98.75 91 LEU A O 1
ATOM 733 N N . SER A 1 92 ? 10.289 14.57 11.234 1 98.81 92 SER A N 1
ATOM 734 C CA . SER A 1 92 ? 11.078 13.672 12.07 1 98.81 92 SER A CA 1
ATOM 735 C C . SER A 1 92 ? 11.164 12.273 11.461 1 98.81 92 SER A C 1
ATOM 737 O O . SER A 1 92 ? 12.234 11.656 11.469 1 98.81 92 SER A O 1
ATOM 739 N N . HIS A 1 93 ? 10.086 11.773 10.945 1 98.81 93 HIS A N 1
ATOM 740 C CA . HIS A 1 93 ? 10.055 10.461 10.32 1 98.81 93 HIS A CA 1
ATOM 741 C C . HIS A 1 93 ? 10.914 10.422 9.062 1 98.81 93 HIS A C 1
ATOM 743 O O . HIS A 1 93 ? 11.648 9.461 8.836 1 98.81 93 HIS A O 1
ATOM 749 N N . GLU A 1 94 ? 10.766 11.5 8.25 1 98.69 94 GLU A N 1
ATOM 750 C CA . GLU A 1 94 ? 11.594 11.578 7.051 1 98.69 94 GLU A CA 1
ATOM 751 C C . GLU A 1 94 ? 13.078 11.578 7.402 1 98.69 94 GLU A C 1
ATOM 753 O O . GLU A 1 94 ? 13.883 10.977 6.703 1 98.69 94 GLU A O 1
ATOM 758 N N . GLN A 1 95 ? 13.445 12.281 8.438 1 98.88 95 GLN A N 1
ATOM 759 C CA . GLN A 1 95 ? 14.836 12.312 8.891 1 98.88 95 GLN A CA 1
ATOM 760 C C . GLN A 1 95 ? 15.289 10.93 9.344 1 98.88 95 GLN A C 1
ATOM 762 O O . GLN A 1 95 ? 16.438 10.539 9.117 1 98.88 95 GLN A O 1
ATOM 767 N N . TYR A 1 96 ? 14.406 10.25 10.023 1 98.81 96 TYR A N 1
ATOM 768 C CA . TYR A 1 96 ? 14.664 8.867 10.398 1 98.81 96 TYR A CA 1
ATOM 769 C C . TYR A 1 96 ? 14.93 8.008 9.172 1 98.81 96 TYR A C 1
ATOM 771 O O . TYR A 1 96 ? 15.875 7.215 9.156 1 98.81 96 TYR A O 1
ATOM 779 N N . VAL A 1 97 ? 14.109 8.148 8.117 1 98.81 97 VAL A N 1
ATOM 780 C CA . VAL A 1 97 ? 14.281 7.398 6.875 1 98.81 97 VAL A CA 1
ATOM 781 C C . VAL A 1 97 ? 15.602 7.785 6.215 1 98.81 97 VAL A C 1
ATOM 783 O O . VAL A 1 97 ? 16.328 6.926 5.707 1 98.81 97 VAL A O 1
ATOM 786 N N . THR A 1 98 ? 15.922 9.086 6.188 1 98.81 98 THR A N 1
ATOM 787 C CA . THR A 1 98 ? 17.188 9.57 5.641 1 98.81 98 THR A CA 1
ATOM 788 C C . THR A 1 98 ? 18.359 8.875 6.316 1 98.81 98 THR A C 1
ATOM 790 O O . THR A 1 98 ? 19.281 8.406 5.645 1 98.81 98 THR A O 1
ATOM 793 N N . LYS A 1 99 ? 18.344 8.805 7.598 1 98.88 99 LYS A N 1
ATOM 794 C CA . LYS A 1 99 ? 19.422 8.133 8.328 1 98.88 99 LYS A CA 1
ATOM 795 C C . LYS A 1 99 ? 19.531 6.672 7.914 1 98.88 99 LYS A C 1
ATOM 797 O O . LYS A 1 99 ? 20.641 6.16 7.742 1 98.88 99 LYS A O 1
ATOM 802 N N . SER A 1 100 ? 18.406 6.047 7.781 1 98.88 100 SER A N 1
ATOM 803 C CA . SER A 1 100 ? 18.391 4.648 7.367 1 98.88 100 SER A CA 1
ATOM 804 C C . SER A 1 100 ? 19.031 4.473 5.988 1 98.88 100 SER A C 1
ATOM 806 O O . SER A 1 100 ? 19.812 3.553 5.777 1 98.88 100 SER A O 1
ATOM 808 N N . ILE A 1 101 ? 18.656 5.344 5.051 1 98.88 101 ILE A N 1
ATOM 809 C CA . ILE A 1 101 ? 19.203 5.301 3.695 1 98.88 101 ILE A CA 1
ATOM 810 C C . ILE A 1 101 ? 20.719 5.527 3.736 1 98.88 101 ILE A C 1
ATOM 812 O O . ILE A 1 101 ? 21.469 4.82 3.068 1 98.88 101 ILE A O 1
ATOM 816 N N . ASN A 1 102 ? 21.141 6.473 4.523 1 98.81 102 ASN A N 1
ATOM 817 C CA . ASN A 1 102 ? 22.578 6.738 4.672 1 98.81 102 ASN A CA 1
ATOM 818 C C . ASN A 1 102 ? 23.312 5.539 5.27 1 98.81 102 ASN A C 1
ATOM 820 O O . ASN A 1 102 ? 24.438 5.25 4.891 1 98.81 102 ASN A O 1
ATOM 824 N N . ASP A 1 103 ? 22.672 4.906 6.223 1 98.88 103 ASP A N 1
ATOM 825 C CA . ASP A 1 103 ? 23.25 3.688 6.785 1 98.88 103 ASP A CA 1
ATOM 826 C C . ASP A 1 103 ? 23.453 2.631 5.703 1 98.88 103 ASP A C 1
ATOM 828 O O . ASP A 1 103 ? 24.469 1.926 5.703 1 98.88 103 ASP A O 1
ATOM 832 N N . ILE A 1 104 ? 22.5 2.48 4.766 1 98.88 104 ILE A N 1
ATOM 833 C CA . ILE A 1 104 ? 22.609 1.532 3.664 1 98.88 104 ILE A CA 1
ATOM 834 C C . ILE A 1 104 ? 23.812 1.902 2.793 1 98.88 104 ILE A C 1
ATOM 836 O O . ILE A 1 104 ? 24.562 1.028 2.359 1 98.88 104 ILE A O 1
ATOM 840 N N . VAL A 1 105 ? 23.969 3.232 2.537 1 98.81 105 VAL A N 1
ATOM 841 C CA . VAL A 1 105 ? 25.125 3.701 1.788 1 98.81 105 VAL A CA 1
ATOM 842 C C . VAL A 1 105 ? 26.406 3.213 2.463 1 98.81 105 VAL A C 1
ATOM 844 O O . VAL A 1 105 ? 27.297 2.668 1.802 1 98.81 105 VAL A O 1
ATOM 847 N N . GLY A 1 106 ? 26.516 3.387 3.752 1 98.81 106 GLY A N 1
ATOM 848 C CA . GLY A 1 106 ? 27.672 2.932 4.5 1 98.81 106 GLY A CA 1
ATOM 849 C C . GLY A 1 106 ? 27.922 1.438 4.379 1 98.81 106 GLY A C 1
ATOM 850 O O . GLY A 1 106 ? 29.047 1.002 4.184 1 98.81 106 GLY A O 1
ATOM 851 N N . VAL A 1 107 ? 26.844 0.64 4.523 1 98.81 107 VAL A N 1
ATOM 852 C CA . VAL A 1 107 ? 26.938 -0.812 4.41 1 98.81 107 VAL A CA 1
ATOM 853 C C . VAL A 1 107 ? 27.453 -1.189 3.021 1 98.81 107 VAL A C 1
ATOM 855 O O . VAL A 1 107 ? 28.312 -2.066 2.891 1 98.81 107 VAL A O 1
ATOM 858 N N . CYS A 1 108 ? 26.922 -0.502 1.951 1 98.69 108 CYS A N 1
ATOM 859 C CA . CYS A 1 108 ? 27.344 -0.783 0.583 1 98.69 108 CYS A CA 1
ATOM 860 C C . CYS A 1 108 ? 28.828 -0.532 0.407 1 98.69 108 CYS A C 1
ATOM 862 O O . CYS A 1 108 ? 29.531 -1.345 -0.194 1 98.69 108 CYS A O 1
ATOM 864 N N . LEU A 1 109 ? 29.312 0.589 0.926 1 98.56 109 LEU A N 1
ATOM 865 C CA . LEU A 1 109 ? 30.719 0.942 0.815 1 98.56 109 LEU A CA 1
ATOM 866 C C . LEU A 1 109 ? 31.578 -0.028 1.608 1 98.56 109 LEU A C 1
ATOM 868 O O . LEU A 1 109 ? 32.625 -0.495 1.114 1 98.56 109 LEU A O 1
ATOM 872 N N . GLY A 1 110 ? 31.172 -0.35 2.811 1 98.56 110 GLY A N 1
ATOM 873 C CA . GLY A 1 110 ? 31.906 -1.288 3.648 1 98.56 110 GLY A CA 1
ATOM 874 C C . GLY A 1 110 ? 32.031 -2.668 3.031 1 98.56 110 GLY A C 1
ATOM 875 O O . GLY A 1 110 ? 33.062 -3.332 3.18 1 98.56 110 GLY A O 1
ATOM 876 N N . GLU A 1 111 ? 31.016 -3.105 2.328 1 98.56 111 GLU A N 1
ATOM 877 C CA . GLU A 1 111 ? 31 -4.422 1.698 1 98.56 111 GLU A CA 1
ATOM 878 C C . GLU A 1 111 ? 31.484 -4.352 0.251 1 98.56 111 GLU A C 1
ATOM 880 O O . GLU A 1 111 ? 31.453 -5.352 -0.468 1 98.56 111 GLU A O 1
ATOM 885 N N . LYS A 1 112 ? 31.859 -3.217 -0.25 1 98.25 112 LYS A N 1
ATOM 886 C CA . LYS A 1 112 ? 32.344 -2.939 -1.604 1 98.25 112 LYS A CA 1
ATOM 887 C C . LYS A 1 112 ? 31.281 -3.346 -2.643 1 98.25 112 LYS A C 1
ATOM 889 O O . LYS A 1 112 ? 31.625 -3.895 -3.691 1 98.25 112 LYS A O 1
ATOM 894 N N . ASP A 1 113 ? 30.047 -3.211 -2.311 1 98.31 113 ASP A N 1
ATOM 895 C CA . ASP A 1 113 ? 28.938 -3.383 -3.254 1 98.31 113 ASP A CA 1
ATOM 896 C C . ASP A 1 113 ? 28.656 -2.08 -3.996 1 98.31 113 ASP A C 1
ATOM 898 O O . ASP A 1 113 ? 27.688 -1.378 -3.674 1 98.31 113 ASP A O 1
ATOM 902 N N . PHE A 1 114 ? 29.344 -1.823 -5.02 1 98.25 114 PHE A N 1
ATOM 903 C CA . PHE A 1 114 ? 29.297 -0.553 -5.734 1 98.25 114 PHE A CA 1
ATOM 904 C C . PHE A 1 114 ? 28.062 -0.48 -6.621 1 98.25 114 PHE A C 1
ATOM 906 O O . PHE A 1 114 ? 27.562 0.609 -6.914 1 98.25 114 PHE A O 1
ATOM 913 N N . THR A 1 115 ? 27.625 -1.644 -7.02 1 98.25 115 THR A N 1
ATOM 914 C CA . THR A 1 115 ? 26.391 -1.672 -7.809 1 98.25 115 THR A CA 1
ATOM 915 C C . THR A 1 115 ? 25.219 -1.137 -7 1 98.25 115 THR A C 1
ATOM 917 O O . THR A 1 115 ? 24.516 -0.222 -7.441 1 98.25 115 THR A O 1
ATOM 920 N N . THR A 1 116 ? 25 -1.661 -5.812 1 98.69 116 THR A N 1
ATOM 921 C CA . THR A 1 116 ? 23.922 -1.186 -4.945 1 98.69 116 THR A CA 1
ATOM 922 C C . THR A 1 116 ? 24.188 0.25 -4.5 1 98.69 116 THR A C 1
ATOM 924 O O . THR A 1 116 ? 23.25 1.043 -4.367 1 98.69 116 THR A O 1
ATOM 927 N N . HIS A 1 117 ? 25.469 0.586 -4.254 1 98.69 117 HIS A N 1
ATOM 928 C CA . HIS A 1 117 ? 25.828 1.954 -3.9 1 98.69 117 HIS A CA 1
ATOM 929 C C . HIS A 1 117 ? 25.344 2.941 -4.961 1 98.69 117 HIS A C 1
ATOM 931 O O . HIS A 1 117 ? 24.828 4.004 -4.629 1 98.69 117 HIS A O 1
ATOM 937 N N . ASN A 1 118 ? 25.531 2.592 -6.164 1 98.62 118 ASN A N 1
ATOM 938 C CA . ASN A 1 118 ? 25.094 3.449 -7.254 1 98.62 118 ASN A CA 1
ATOM 939 C C . ASN A 1 118 ? 23.562 3.541 -7.305 1 98.62 118 ASN A C 1
ATOM 941 O O . ASN A 1 118 ? 23.016 4.629 -7.445 1 98.62 118 ASN A O 1
ATOM 945 N N . TRP A 1 119 ? 22.891 2.439 -7.148 1 98.75 119 TRP A N 1
ATOM 946 C CA . TRP A 1 119 ? 21.438 2.361 -7.211 1 98.75 119 TRP A CA 1
ATOM 947 C C . TRP A 1 119 ? 20.797 3.191 -6.102 1 98.75 119 TRP A C 1
ATOM 949 O O . TRP A 1 119 ? 19.828 3.92 -6.34 1 98.75 119 TRP A O 1
ATOM 959 N N . ILE A 1 120 ? 21.375 3.152 -4.871 1 98.81 120 ILE A N 1
ATOM 960 C CA . ILE A 1 120 ? 20.734 3.738 -3.695 1 98.81 120 ILE A CA 1
ATOM 961 C C . ILE A 1 120 ? 20.875 5.258 -3.736 1 98.81 120 ILE A C 1
ATOM 963 O O . ILE A 1 120 ? 20.203 5.969 -2.982 1 98.81 120 ILE A O 1
ATOM 967 N N . GLN A 1 121 ? 21.672 5.82 -4.684 1 98.75 121 GLN A N 1
ATOM 968 C CA . GLN A 1 121 ? 21.891 7.262 -4.777 1 98.75 121 GLN A CA 1
ATOM 969 C C . GLN A 1 121 ? 20.594 7.988 -5.129 1 98.75 121 GLN A 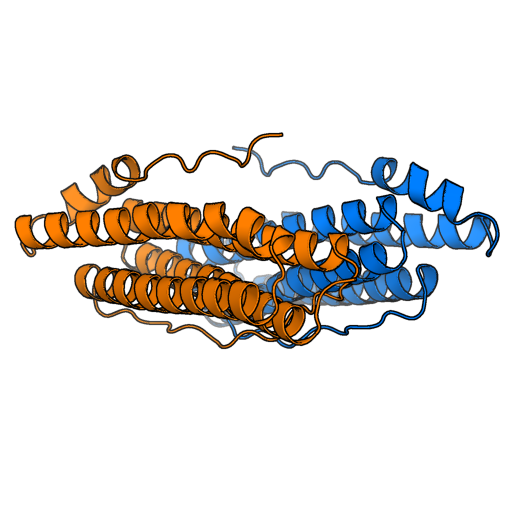C 1
ATOM 971 O O . GLN A 1 121 ? 20.375 9.117 -4.695 1 98.75 121 GLN A O 1
ATOM 976 N N . TRP A 1 122 ? 19.766 7.348 -5.863 1 98.62 122 TRP A N 1
ATOM 977 C CA . TRP A 1 122 ? 18.469 7.922 -6.172 1 98.62 122 TRP A CA 1
ATOM 978 C C . TRP A 1 122 ? 17.703 8.258 -4.895 1 98.62 122 TRP A C 1
ATOM 980 O O . TRP A 1 122 ? 17.125 9.344 -4.777 1 98.62 122 TRP A O 1
ATOM 990 N N . PHE A 1 123 ? 17.766 7.344 -3.936 1 98.75 123 PHE A N 1
ATOM 991 C CA . PHE A 1 123 ? 17.047 7.539 -2.682 1 98.75 123 PHE A CA 1
ATOM 992 C C . PHE A 1 123 ? 17.719 8.617 -1.84 1 98.75 123 PHE A C 1
ATOM 994 O O . PHE A 1 123 ? 17.047 9.359 -1.12 1 98.75 123 PHE A O 1
ATOM 1001 N N . VAL A 1 124 ? 19.062 8.672 -1.87 1 98.56 124 VAL A N 1
ATOM 1002 C CA . VAL A 1 124 ? 19.781 9.727 -1.168 1 98.56 124 VAL A CA 1
ATOM 1003 C C . VAL A 1 124 ? 19.312 11.094 -1.667 1 98.56 124 VAL A C 1
ATOM 1005 O O . VAL A 1 124 ? 18.969 11.969 -0.87 1 98.56 124 VAL A O 1
ATOM 1008 N N . GLU A 1 125 ? 19.219 11.242 -2.951 1 98.12 125 GLU A N 1
ATOM 1009 C CA . GLU A 1 125 ? 18.766 12.5 -3.545 1 98.12 125 GLU A CA 1
ATOM 1010 C C . GLU A 1 125 ? 17.281 12.742 -3.248 1 98.12 125 GLU A C 1
ATOM 1012 O O . GLU A 1 125 ? 16.891 13.859 -2.91 1 98.12 125 GLU A O 1
ATOM 1017 N N . GLU A 1 126 ? 16.5 11.695 -3.383 1 97.38 126 GLU A N 1
ATOM 1018 C CA . GLU A 1 126 ? 15.07 11.773 -3.115 1 97.38 126 GLU A CA 1
ATOM 1019 C C . GLU A 1 126 ? 14.805 12.234 -1.687 1 97.38 126 GLU A C 1
ATOM 1021 O O . GLU A 1 126 ? 13.875 13.016 -1.446 1 97.38 126 GLU A O 1
ATOM 1026 N N . GLN A 1 127 ? 15.672 11.789 -0.72 1 97.94 127 GLN A N 1
ATOM 1027 C CA . GLN A 1 127 ? 15.453 12.133 0.68 1 97.94 127 GLN A CA 1
ATOM 1028 C C . GLN A 1 127 ? 15.711 13.617 0.924 1 97.94 127 GLN A C 1
ATOM 1030 O O . GLN A 1 127 ? 15.078 14.227 1.792 1 97.94 127 GLN A O 1
ATOM 1035 N N . ILE A 1 128 ? 16.625 14.242 0.096 1 97.12 128 ILE A N 1
ATOM 1036 C CA . ILE A 1 128 ? 16.828 15.688 0.183 1 97.12 128 ILE A CA 1
ATOM 1037 C C . ILE A 1 128 ? 15.531 16.422 -0.147 1 97.12 128 ILE A C 1
ATOM 1039 O O . ILE A 1 128 ? 15.109 17.297 0.598 1 97.12 128 ILE A O 1
ATOM 1043 N N . GLU A 1 129 ? 14.898 16 -1.198 1 95.5 129 GLU A N 1
ATOM 1044 C CA . GLU A 1 129 ? 13.648 16.609 -1.64 1 95.5 129 GLU A CA 1
ATOM 1045 C C . GLU A 1 129 ? 12.531 16.375 -0.627 1 95.5 129 GLU A C 1
ATOM 1047 O O . GLU A 1 129 ? 11.75 17.281 -0.333 1 95.5 129 GLU A O 1
ATOM 1052 N N . GLU A 1 130 ? 12.469 15.18 -0.044 1 96.69 130 GLU A N 1
ATOM 1053 C CA . GLU A 1 130 ? 11.414 14.852 0.907 1 96.69 130 GLU A CA 1
ATOM 1054 C C . GLU A 1 130 ? 11.531 15.695 2.174 1 96.69 130 GLU A C 1
ATOM 1056 O O . GLU A 1 130 ? 10.539 16.25 2.654 1 96.69 130 GLU A O 1
ATOM 1061 N N . GLU A 1 131 ? 12.766 15.805 2.738 1 97.62 131 GLU A N 1
ATOM 1062 C CA . GLU A 1 131 ? 12.961 16.609 3.941 1 97.62 131 GLU A CA 1
ATOM 1063 C C . GLU A 1 131 ? 12.703 18.078 3.668 1 97.62 131 GLU A C 1
ATOM 1065 O O . GLU A 1 131 ? 12.078 18.766 4.484 1 97.62 131 GLU A O 1
ATOM 1070 N N . ALA A 1 132 ? 13.141 18.578 2.471 1 97 132 ALA A N 1
ATOM 1071 C CA . ALA A 1 132 ? 12.906 19.969 2.102 1 97 132 ALA A CA 1
ATOM 1072 C C . ALA A 1 132 ? 11.406 20.266 1.99 1 97 132 ALA A C 1
ATOM 1074 O O . ALA A 1 132 ? 10.938 21.312 2.432 1 97 132 ALA A O 1
ATOM 1075 N N . SER A 1 133 ? 10.711 19.344 1.389 1 96.56 133 SER A N 1
ATOM 1076 C CA . SER A 1 133 ? 9.266 19.484 1.238 1 96.56 133 SER A CA 1
ATOM 1077 C C . SER A 1 133 ? 8.578 19.594 2.596 1 96.56 133 SER A C 1
ATOM 1079 O O . SER A 1 133 ? 7.75 20.484 2.809 1 96.56 133 SER A O 1
ATOM 1081 N N . ALA A 1 134 ? 8.922 18.688 3.541 1 97.31 134 ALA A N 1
ATOM 1082 C CA . ALA A 1 134 ? 8.336 18.703 4.879 1 97.31 134 ALA A CA 1
ATOM 1083 C C . ALA A 1 134 ? 8.688 19.984 5.617 1 97.31 134 ALA A C 1
ATOM 1085 O O . ALA A 1 134 ? 7.832 20.609 6.25 1 97.31 134 ALA A O 1
ATOM 1086 N N . GLN A 1 135 ? 9.961 20.391 5.461 1 97.25 135 GLN A N 1
ATOM 1087 C CA . GLN A 1 135 ? 10.414 21.609 6.117 1 97.25 135 GLN A CA 1
ATOM 1088 C C . GLN A 1 135 ? 9.68 22.828 5.574 1 97.25 135 GLN A C 1
ATOM 1090 O O . GLN A 1 135 ? 9.297 23.719 6.336 1 97.25 135 GLN A O 1
ATOM 1095 N N . THR A 1 136 ? 9.531 22.875 4.301 1 96.56 136 THR A N 1
ATOM 1096 C CA . THR A 1 136 ? 8.828 23.984 3.67 1 96.56 136 THR A CA 1
ATOM 1097 C C . THR A 1 136 ? 7.402 24.109 4.211 1 96.56 136 THR A C 1
ATOM 1099 O O . THR A 1 136 ? 6.93 25.203 4.5 1 96.56 136 THR A O 1
ATOM 1102 N N . ILE A 1 137 ? 6.73 23.016 4.367 1 96.06 137 ILE A N 1
ATOM 1103 C CA . ILE A 1 137 ? 5.367 23 4.883 1 96.06 137 ILE A CA 1
ATOM 1104 C C . ILE A 1 137 ? 5.352 23.531 6.312 1 96.06 137 ILE A C 1
ATOM 1106 O O . ILE A 1 137 ? 4.516 24.359 6.66 1 96.06 137 ILE A O 1
ATOM 1110 N N . ILE A 1 138 ? 6.301 23.078 7.133 1 95.75 138 ILE A N 1
ATOM 1111 C CA . ILE A 1 138 ? 6.383 23.516 8.523 1 95.75 138 ILE A CA 1
ATOM 1112 C C . ILE A 1 138 ? 6.641 25.031 8.57 1 95.75 138 ILE A C 1
ATOM 1114 O O . ILE A 1 138 ? 6.035 25.734 9.375 1 95.75 138 ILE A O 1
ATOM 1118 N N . ASP A 1 139 ? 7.523 25.5 7.699 1 95.25 139 ASP A N 1
ATOM 1119 C CA . ASP A 1 139 ? 7.836 26.922 7.648 1 95.25 139 ASP A CA 1
ATOM 1120 C C . ASP A 1 139 ? 6.602 27.75 7.293 1 95.25 139 ASP A C 1
ATOM 1122 O O . ASP A 1 139 ? 6.363 28.812 7.875 1 95.25 139 ASP A O 1
ATOM 1126 N N . LYS A 1 140 ? 5.848 27.25 6.344 1 93.56 140 LYS A N 1
ATOM 1127 C CA . LYS A 1 140 ? 4.621 27.938 5.957 1 93.56 140 LYS A CA 1
ATOM 1128 C C . LYS A 1 140 ? 3.611 27.938 7.102 1 93.56 140 LYS A C 1
ATOM 1130 O O . LYS A 1 140 ? 2.951 28.953 7.344 1 93.56 140 LYS A O 1
ATOM 1135 N N . LEU A 1 141 ? 3.529 26.844 7.824 1 94.19 141 LEU A N 1
ATOM 1136 C CA . LEU A 1 141 ? 2.627 26.75 8.969 1 94.19 141 LEU A CA 1
ATOM 1137 C C . LEU A 1 141 ? 3.045 27.719 10.07 1 94.19 141 LEU A C 1
ATOM 1139 O O . LEU A 1 141 ? 2.195 28.328 10.719 1 94.19 141 LEU A O 1
ATOM 1143 N N . ASN A 1 142 ? 4.32 27.859 10.258 1 93.06 142 ASN A N 1
ATOM 1144 C CA . ASN A 1 142 ? 4.852 28.781 11.258 1 93.06 142 ASN A CA 1
ATOM 1145 C C . ASN A 1 142 ? 4.508 30.234 10.93 1 93.06 142 ASN A C 1
ATOM 1147 O O . ASN A 1 142 ? 4.273 31.047 11.828 1 93.06 142 ASN A O 1
ATOM 1151 N N . LEU A 1 143 ? 4.398 30.531 9.633 1 91.5 143 LEU A N 1
ATOM 1152 C CA . LEU A 1 143 ? 4.094 31.891 9.18 1 91.5 143 LEU A CA 1
ATOM 1153 C C . LEU A 1 143 ? 2.617 32.219 9.375 1 91.5 143 LEU A C 1
ATOM 1155 O O . LEU A 1 143 ? 2.252 33.375 9.617 1 91.5 143 LEU A O 1
ATOM 1159 N N . LEU A 1 144 ? 1.731 31.312 9.141 1 84.5 144 LEU A N 1
ATOM 1160 C CA . LEU A 1 144 ? 0.288 31.531 9.117 1 84.5 144 LEU A CA 1
ATOM 1161 C C . LEU A 1 144 ? -0.264 31.656 10.531 1 84.5 144 LEU A C 1
ATOM 1163 O O . LEU A 1 144 ? -1.243 32.375 10.758 1 84.5 144 LEU A O 1
ATOM 1167 N N . GLY A 1 145 ? 0.412 31.344 11.469 1 68.69 145 GLY A N 1
ATOM 1168 C CA . GLY A 1 145 ? -0.226 31.281 12.781 1 68.69 145 GLY A CA 1
ATOM 1169 C C . GLY A 1 145 ? -1.52 30.484 12.773 1 68.69 145 GLY A C 1
ATOM 1170 O O . GLY A 1 145 ? -1.824 29.797 11.805 1 68.69 145 GLY A O 1
ATOM 1171 N N . ASP A 1 146 ? -2.477 30.344 13.805 1 64.81 146 ASP A N 1
ATOM 1172 C CA . ASP A 1 146 ? -3.662 29.516 13.984 1 64.81 146 ASP A CA 1
ATOM 1173 C C . ASP A 1 146 ? -4.773 29.938 13.023 1 64.81 146 ASP A C 1
ATOM 1175 O O . ASP A 1 146 ? -5.535 29.094 12.539 1 64.81 146 ASP A O 1
ATOM 1179 N N . GLY A 1 147 ? -4.738 31.188 12.594 1 71.88 147 GLY A N 1
ATOM 1180 C CA . GLY A 1 147 ? -5.855 31.703 11.82 1 71.88 147 GLY A CA 1
ATOM 1181 C C . GLY A 1 147 ? -5.719 31.453 10.328 1 71.88 147 GLY A C 1
ATOM 1182 O O . GLY A 1 147 ? -6.656 31.688 9.562 1 71.88 147 GLY A O 1
ATOM 1183 N N . GLY A 1 148 ? -4.809 30.719 9.844 1 86.25 148 GLY A N 1
ATOM 1184 C CA . GLY A 1 148 ? -4.543 30.641 8.422 1 86.25 148 GLY A CA 1
ATOM 1185 C C . GLY A 1 148 ? -4.609 29.234 7.871 1 86.25 148 GLY A C 1
ATOM 1186 O O . GLY A 1 148 ? -4.195 28.969 6.738 1 86.25 148 GLY A O 1
ATOM 1187 N N . LEU A 1 149 ? -5.266 28.312 8.648 1 90.62 149 LEU A N 1
ATOM 1188 C CA . LEU A 1 149 ? -5.219 26.906 8.266 1 90.62 149 LEU A CA 1
ATOM 1189 C C . LEU A 1 149 ? -6.094 26.641 7.043 1 90.62 149 LEU A C 1
ATOM 1191 O O . LEU A 1 149 ? -5.805 25.734 6.25 1 90.62 149 LEU A O 1
ATOM 1195 N N . TYR A 1 150 ? -7.078 27.484 6.945 1 91.56 150 TYR A N 1
ATOM 1196 C CA . TYR A 1 150 ? -7.961 27.328 5.793 1 91.56 150 TYR A CA 1
ATOM 1197 C C . TYR A 1 150 ? -7.203 27.562 4.492 1 91.56 150 TYR A C 1
ATOM 1199 O O . TYR A 1 150 ? -7.273 26.75 3.568 1 91.56 150 TYR A O 1
ATOM 1207 N N . LEU A 1 151 ? -6.523 28.672 4.484 1 91.19 151 LEU A N 1
ATOM 1208 C CA . LEU A 1 151 ? -5.742 29.016 3.299 1 91.19 151 LEU A CA 1
ATOM 1209 C C . LEU A 1 151 ? -4.621 28 3.084 1 91.19 151 LEU A C 1
ATOM 1211 O O . LEU A 1 151 ? -4.328 27.625 1.947 1 91.19 151 LEU A O 1
ATOM 1215 N N . PHE A 1 152 ? -4.074 27.656 4.18 1 94.88 152 PHE A N 1
ATOM 1216 C CA . PHE A 1 152 ? -3.029 26.641 4.109 1 94.88 152 PHE A CA 1
ATOM 1217 C C . PHE A 1 152 ? -3.559 25.359 3.48 1 94.88 152 PHE A C 1
ATOM 1219 O O . PHE A 1 152 ? -2.941 24.812 2.566 1 94.88 152 PHE A O 1
ATOM 1226 N N . ASP A 1 153 ? -4.656 24.906 3.98 1 95.69 153 ASP A N 1
ATOM 1227 C CA . ASP A 1 153 ? -5.266 23.672 3.508 1 95.69 153 ASP A CA 1
ATOM 1228 C C . ASP A 1 153 ? -5.578 23.75 2.014 1 95.69 153 ASP A C 1
ATOM 1230 O O . ASP A 1 153 ? -5.414 22.766 1.289 1 95.69 153 ASP A O 1
ATOM 1234 N N . ARG A 1 154 ? -5.961 24.859 1.571 1 92.62 154 ARG A N 1
ATOM 1235 C CA . ARG A 1 154 ? -6.293 25.078 0.168 1 92.62 154 ARG A CA 1
ATOM 1236 C C . ARG A 1 154 ? -5.047 25 -0.707 1 92.62 154 ARG A C 1
ATOM 1238 O O . ARG A 1 154 ? -5.086 24.453 -1.813 1 92.62 154 ARG A O 1
ATOM 1245 N N . ASP A 1 155 ? -3.932 25.438 -0.182 1 93.25 155 ASP A N 1
ATOM 1246 C CA . ASP A 1 155 ? -2.762 25.688 -1.02 1 93.25 155 ASP A CA 1
ATOM 1247 C C . ASP A 1 155 ? -1.768 24.531 -0.935 1 93.25 155 ASP A C 1
ATOM 1249 O O . ASP A 1 155 ? -0.869 24.422 -1.771 1 93.25 155 ASP A O 1
ATOM 1253 N N . ILE A 1 156 ? -1.905 23.688 -0.032 1 95.31 156 ILE A N 1
ATOM 1254 C CA . ILE A 1 156 ? -0.843 22.75 0.325 1 95.31 156 ILE A CA 1
ATOM 1255 C C . ILE A 1 156 ? -0.576 21.812 -0.842 1 95.31 156 ILE A C 1
ATOM 1257 O O . ILE A 1 156 ? 0.565 21.391 -1.068 1 95.31 156 ILE A O 1
ATOM 1261 N N . LEU A 1 157 ? -1.565 21.438 -1.571 1 91.31 157 LEU A N 1
ATOM 1262 C CA . LEU A 1 157 ? -1.359 20.484 -2.664 1 91.31 157 LEU A CA 1
ATOM 1263 C C . LEU A 1 157 ? -0.408 21.062 -3.709 1 91.31 157 LEU A C 1
ATOM 1265 O O . LEU A 1 157 ? 0.343 20.328 -4.348 1 91.31 157 LEU A O 1
ATOM 1269 N N . SER A 1 158 ? -0.479 22.328 -3.875 1 90.44 158 SER A N 1
ATOM 1270 C CA . SER A 1 158 ? 0.388 22.984 -4.852 1 90.44 158 SER A CA 1
ATOM 1271 C C . SER A 1 158 ? 1.841 22.984 -4.387 1 90.44 158 SER A C 1
ATOM 1273 O O . SER A 1 158 ? 2.75 23.234 -5.176 1 90.44 158 SER A O 1
ATOM 1275 N N . MET A 1 159 ? 2.064 22.672 -3.178 1 87.69 159 MET A N 1
ATOM 1276 C CA . MET A 1 159 ? 3.41 22.656 -2.613 1 87.69 159 MET A CA 1
ATOM 1277 C C . MET A 1 159 ? 4.09 21.312 -2.85 1 87.69 159 MET A C 1
ATOM 1279 O O . MET A 1 159 ? 5.277 21.156 -2.549 1 87.69 159 MET A O 1
ATOM 1283 N N . ARG A 1 160 ? 3.256 20.375 -3.336 1 85.5 160 ARG A N 1
ATOM 1284 C CA . ARG A 1 160 ? 3.863 19.078 -3.582 1 85.5 160 ARG A CA 1
ATOM 1285 C C . ARG A 1 160 ? 4.703 19.094 -4.855 1 85.5 160 ARG A C 1
ATOM 1287 O O . ARG A 1 160 ? 4.293 19.672 -5.867 1 85.5 160 ARG A O 1
ATOM 1294 N N . THR A 1 161 ? 5.938 18.766 -4.699 1 70.06 161 THR A N 1
ATOM 1295 C CA . THR A 1 161 ? 6.793 18.625 -5.871 1 70.06 161 THR A CA 1
ATOM 1296 C C . THR A 1 161 ? 6.496 17.312 -6.602 1 70.06 161 THR A C 1
ATOM 1298 O O . THR A 1 161 ? 6.172 16.312 -5.969 1 70.06 161 THR A O 1
ATOM 1301 N N . GLU A 1 162 ? 5.895 17.391 -7.883 1 56.12 162 GLU A N 1
ATOM 1302 C CA . GLU A 1 162 ? 5.586 16.188 -8.656 1 56.12 162 GLU A CA 1
ATOM 1303 C C . GLU A 1 162 ? 6.754 15.203 -8.641 1 56.12 162 GLU A C 1
ATOM 1305 O O . GLU A 1 162 ? 7.906 15.602 -8.836 1 56.12 162 GLU A O 1
ATOM 1310 N N . SER A 1 163 ? 6.648 14.25 -7.785 1 53.34 163 SER A N 1
ATOM 1311 C CA . SER A 1 163 ? 7.668 13.203 -7.824 1 53.34 163 SER A CA 1
ATOM 1312 C C . SER A 1 163 ? 7.754 12.562 -9.203 1 53.34 163 SER A C 1
ATOM 1314 O O . SER A 1 163 ? 6.734 12.375 -9.867 1 53.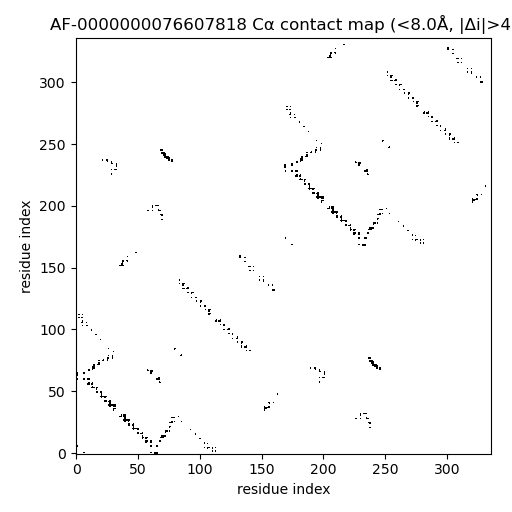34 163 SER A O 1
ATOM 1316 N N . GLU A 1 164 ? 8.836 12.719 -9.914 1 43.28 164 GLU A N 1
ATOM 1317 C CA . GLU A 1 164 ? 9.094 12.086 -11.203 1 43.28 164 GLU A CA 1
ATOM 1318 C C . GLU A 1 164 ? 8.773 10.594 -11.164 1 43.28 164 GLU A C 1
ATOM 1320 O O . GLU A 1 164 ? 9.195 9.891 -10.242 1 43.28 164 GLU A O 1
ATOM 1325 N N . PRO A 1 165 ? 7.691 10.148 -11.758 1 44.47 165 PRO A N 1
ATOM 1326 C CA . PRO A 1 165 ? 7.668 8.695 -11.953 1 44.47 165 PRO A CA 1
ATOM 1327 C C . PRO A 1 165 ? 9.023 8.141 -12.391 1 44.47 165 PRO A C 1
ATOM 1329 O O . PRO A 1 165 ? 9.789 8.828 -13.062 1 44.47 165 PRO A O 1
ATOM 1332 N N . GLY A 1 166 ? 9.758 7.277 -11.609 1 33.28 166 GLY A N 1
ATOM 1333 C CA . GLY A 1 166 ? 10.977 6.703 -12.156 1 33.28 166 GLY A CA 1
ATOM 1334 C C . GLY A 1 166 ? 10.938 6.543 -13.664 1 33.28 166 GLY A C 1
ATOM 1335 O O . GLY A 1 166 ? 9.859 6.414 -14.258 1 33.28 166 GLY A O 1
ATOM 1336 N N . ALA A 1 167 ? 12.094 6.906 -14.453 1 32.25 167 ALA A N 1
ATOM 1337 C CA . ALA A 1 167 ? 12.273 6.719 -15.891 1 32.25 167 ALA A CA 1
ATOM 1338 C C . ALA A 1 167 ? 11.766 5.352 -16.344 1 32.25 167 ALA A C 1
ATOM 1340 O O . ALA A 1 167 ? 12.031 4.34 -15.68 1 32.25 167 ALA A O 1
ATOM 1341 N N . GLU A 1 168 ? 10.711 5.113 -17.25 1 26.45 168 GLU A N 1
ATOM 1342 C CA . GLU A 1 168 ? 10.758 3.896 -18.047 1 26.45 168 GLU A CA 1
ATOM 1343 C C . GLU A 1 168 ? 12.18 3.586 -18.516 1 26.45 168 GLU A C 1
ATOM 1345 O O . GLU A 1 168 ? 12.938 4.496 -18.859 1 26.45 168 GLU A O 1
ATOM 1350 N N . MET B 1 1 ? -24.875 9.891 10.578 1 83.94 1 MET B N 1
ATOM 1351 C CA . MET B 1 1 ? -23.656 9.359 11.195 1 83.94 1 MET B CA 1
ATOM 1352 C C . MET B 1 1 ? -23.578 7.844 11.016 1 83.94 1 MET B C 1
ATOM 1354 O O . MET B 1 1 ? -24.594 7.164 10.969 1 83.94 1 MET B O 1
ATOM 1358 N N . LEU B 1 2 ? -22.375 7.367 10.766 1 92.56 2 LEU B N 1
ATOM 1359 C CA . LEU B 1 2 ? -22.141 5.945 10.531 1 92.56 2 LEU B CA 1
ATOM 1360 C C . LEU B 1 2 ? -22.453 5.133 11.781 1 92.56 2 LEU B C 1
ATOM 1362 O O . LEU B 1 2 ? -22.016 5.477 12.875 1 92.56 2 LEU B O 1
ATOM 1366 N N . ASN B 1 3 ? -23.422 4.184 11.586 1 95.19 3 ASN B N 1
ATOM 1367 C CA . ASN B 1 3 ? -23.719 3.248 12.664 1 95.19 3 ASN B CA 1
ATOM 1368 C C . ASN B 1 3 ? -22.453 2.59 13.203 1 95.19 3 ASN B C 1
ATOM 1370 O O . ASN B 1 3 ? -21.594 2.174 12.422 1 95.19 3 ASN B O 1
ATOM 1374 N N . LYS B 1 4 ? -22.359 2.461 14.547 1 96.94 4 LYS B N 1
ATOM 1375 C CA . LYS B 1 4 ? -21.125 2.006 15.172 1 96.94 4 LYS B CA 1
ATOM 1376 C C . LYS B 1 4 ? -20.828 0.556 14.805 1 96.94 4 LYS B C 1
ATOM 1378 O O . LYS B 1 4 ? -19.656 0.178 14.648 1 96.94 4 LYS B O 1
ATOM 1383 N N . LYS B 1 5 ? -21.859 -0.24 14.742 1 98.19 5 LYS B N 1
ATOM 1384 C CA . LYS B 1 5 ? -21.672 -1.634 14.359 1 98.19 5 LYS B CA 1
ATOM 1385 C C . LYS B 1 5 ? -21.188 -1.737 12.914 1 98.19 5 LYS B C 1
ATOM 1387 O O . LYS B 1 5 ? -20.297 -2.539 12.602 1 98.19 5 LYS B O 1
ATOM 1392 N N . VAL B 1 6 ? -21.75 -0.908 12.055 1 98.69 6 VAL B N 1
ATOM 1393 C CA . VAL B 1 6 ? -21.359 -0.879 10.648 1 98.69 6 VAL B CA 1
ATOM 1394 C C . VAL B 1 6 ? -19.938 -0.344 10.523 1 98.69 6 VAL B C 1
ATOM 1396 O O . VAL B 1 6 ? -19.109 -0.909 9.797 1 98.69 6 VAL B O 1
ATOM 1399 N N . GLU B 1 7 ? -19.641 0.694 11.266 1 98.5 7 GLU B N 1
ATOM 1400 C CA . GLU B 1 7 ? -18.297 1.269 11.25 1 98.5 7 GLU B CA 1
ATOM 1401 C C . GLU B 1 7 ? -17.25 0.23 11.648 1 98.5 7 GLU B C 1
ATOM 1403 O O . GLU B 1 7 ? -16.219 0.109 10.992 1 98.5 7 GLU B O 1
ATOM 1408 N N . LYS B 1 8 ? -17.578 -0.501 12.695 1 98.44 8 LYS B N 1
ATOM 1409 C CA . LYS B 1 8 ? -16.656 -1.527 13.172 1 98.44 8 LYS B CA 1
ATOM 1410 C C . LYS B 1 8 ? -16.391 -2.574 12.094 1 98.44 8 LYS B C 1
ATOM 1412 O O . LYS B 1 8 ? -15.25 -2.994 11.891 1 98.44 8 LYS B O 1
ATOM 1417 N N . ALA B 1 9 ? -17.438 -2.973 11.414 1 98.75 9 ALA B N 1
ATOM 1418 C CA . ALA B 1 9 ? -17.312 -3.969 10.352 1 98.75 9 ALA B CA 1
ATOM 1419 C C . ALA B 1 9 ? -16.484 -3.43 9.188 1 98.75 9 ALA B C 1
ATOM 1421 O O . ALA B 1 9 ? -15.641 -4.141 8.633 1 98.75 9 ALA B O 1
ATOM 1422 N N . LEU B 1 10 ? -16.734 -2.189 8.812 1 98.81 10 LEU B N 1
ATOM 1423 C CA . LEU B 1 10 ? -16 -1.573 7.707 1 98.81 10 LEU B CA 1
ATOM 1424 C C . LEU B 1 10 ? -14.531 -1.394 8.055 1 98.81 10 LEU B C 1
ATOM 1426 O O . LEU B 1 10 ? -13.656 -1.646 7.223 1 98.81 10 LEU B O 1
ATOM 1430 N N . VAL B 1 11 ? -14.25 -0.984 9.273 1 98.44 11 VAL B N 1
ATOM 1431 C CA . VAL B 1 11 ? -12.875 -0.762 9.711 1 98.44 11 VAL B CA 1
ATOM 1432 C C . VAL B 1 11 ? -12.125 -2.092 9.766 1 98.44 11 VAL B C 1
ATOM 1434 O O . VAL B 1 11 ? -10.953 -2.168 9.391 1 98.44 11 VAL B O 1
ATOM 1437 N N . ALA B 1 12 ? -12.844 -3.123 10.156 1 98.62 12 ALA B N 1
ATOM 1438 C CA . ALA B 1 12 ? -12.242 -4.453 10.156 1 98.62 12 ALA B CA 1
ATOM 1439 C C . ALA B 1 12 ? -11.875 -4.883 8.734 1 98.62 12 ALA B C 1
ATOM 1441 O O . ALA B 1 12 ? -10.875 -5.574 8.531 1 98.62 12 ALA B O 1
ATOM 1442 N N . GLN B 1 13 ? -12.695 -4.492 7.797 1 98.88 13 GLN B N 1
ATOM 1443 C CA . GLN B 1 13 ? -12.445 -4.859 6.406 1 98.88 13 GLN B CA 1
ATOM 1444 C C . GLN B 1 13 ? -11.211 -4.148 5.863 1 98.88 13 GLN B C 1
ATOM 1446 O O . GLN B 1 13 ? -10.539 -4.664 4.969 1 98.88 13 GLN B O 1
ATOM 1451 N N . ILE B 1 14 ? -10.875 -2.914 6.367 1 98.81 14 ILE B N 1
ATOM 1452 C CA . ILE B 1 14 ? -9.656 -2.203 5.98 1 98.81 14 ILE B CA 1
ATOM 1453 C C . ILE B 1 14 ? -8.438 -3.086 6.234 1 98.81 14 ILE B C 1
ATOM 1455 O O . ILE B 1 14 ? -7.547 -3.186 5.391 1 98.81 14 ILE B O 1
ATOM 1459 N N . GLU B 1 15 ? -8.453 -3.77 7.32 1 98.5 15 GLU B N 1
ATOM 1460 C CA . GLU B 1 15 ? -7.352 -4.664 7.664 1 98.5 15 GLU B CA 1
ATOM 1461 C C . GLU B 1 15 ? -7.258 -5.824 6.676 1 98.5 15 GLU B C 1
ATOM 1463 O O . GLU B 1 15 ? -6.16 -6.199 6.254 1 98.5 15 GLU B O 1
ATOM 1468 N N . LYS B 1 16 ? -8.383 -6.375 6.336 1 98.69 16 LYS B N 1
ATOM 1469 C CA . LYS B 1 16 ? -8.391 -7.535 5.449 1 98.69 16 LYS B CA 1
ATOM 1470 C C . LYS B 1 16 ? -7.898 -7.16 4.055 1 98.69 16 LYS B C 1
ATOM 1472 O O . LYS B 1 16 ? -7.117 -7.895 3.445 1 98.69 16 LYS B O 1
ATOM 1477 N N . GLU B 1 17 ? -8.336 -6.012 3.566 1 98.81 17 GLU B N 1
ATOM 1478 C CA . GLU B 1 17 ? -7.879 -5.555 2.256 1 98.81 17 GLU B CA 1
ATOM 1479 C C . GLU B 1 17 ? -6.387 -5.23 2.271 1 98.81 17 GLU B C 1
ATOM 1481 O O . GLU B 1 17 ? -5.664 -5.574 1.336 1 98.81 17 GLU B O 1
ATOM 1486 N N . GLY B 1 18 ? -5.957 -4.559 3.324 1 98.69 18 GLY B N 1
ATOM 1487 C CA . GLY B 1 18 ? -4.539 -4.258 3.449 1 98.69 18 GLY B CA 1
ATOM 1488 C C . GLY B 1 18 ? -3.672 -5.5 3.535 1 98.69 18 GLY B C 1
ATOM 1489 O O . GLY B 1 18 ? -2.615 -5.574 2.904 1 98.69 18 GLY B O 1
ATOM 1490 N N . TYR B 1 19 ? -4.137 -6.445 4.305 1 98.81 19 TYR B N 1
ATOM 1491 C CA . TYR B 1 19 ? -3.402 -7.703 4.387 1 98.81 19 TYR B CA 1
ATOM 1492 C C . TYR B 1 19 ? -3.357 -8.398 3.033 1 98.81 19 TYR B C 1
ATOM 1494 O O . TYR B 1 19 ? -2.332 -8.969 2.654 1 98.81 19 TYR B O 1
ATOM 1502 N N . SER B 1 20 ? -4.512 -8.391 2.361 1 98.81 20 SER B N 1
ATOM 1503 C CA . SER B 1 20 ? -4.543 -8.977 1.028 1 98.81 20 SER B CA 1
ATOM 1504 C C . SER B 1 20 ? -3.471 -8.375 0.129 1 98.81 20 SER B C 1
ATOM 1506 O O . SER B 1 20 ? -2.779 -9.094 -0.596 1 98.81 20 SER B O 1
ATOM 1508 N N . SER B 1 21 ? -3.336 -7.039 0.145 1 98.81 21 SER B N 1
ATOM 1509 C CA . SER B 1 21 ? -2.318 -6.359 -0.649 1 98.81 21 SER B CA 1
ATOM 1510 C C . SER B 1 21 ? -0.92 -6.855 -0.297 1 98.81 21 SER B C 1
ATOM 1512 O O . SER B 1 21 ? -0.128 -7.18 -1.185 1 98.81 21 SER B O 1
ATOM 1514 N N . ASN B 1 22 ? -0.638 -6.996 0.985 1 98.81 22 ASN B N 1
ATOM 1515 C CA . ASN B 1 22 ? 0.671 -7.461 1.434 1 98.81 22 ASN B CA 1
ATOM 1516 C C . ASN B 1 22 ? 0.901 -8.922 1.075 1 98.81 22 ASN B C 1
ATOM 1518 O O . ASN B 1 22 ? 2.016 -9.312 0.726 1 98.81 22 ASN B O 1
ATOM 1522 N N . LEU B 1 23 ? -0.145 -9.719 1.219 1 98.88 23 LEU B N 1
ATOM 1523 C CA . LEU B 1 23 ? -0.065 -11.133 0.855 1 98.88 23 LEU B CA 1
ATOM 1524 C C . LEU B 1 23 ? 0.315 -11.297 -0.613 1 98.88 23 LEU B C 1
ATOM 1526 O O . LEU B 1 23 ? 1.221 -12.062 -0.943 1 98.88 23 LEU B O 1
ATOM 1530 N N . TYR B 1 24 ? -0.326 -10.547 -1.438 1 98.88 24 TYR B N 1
ATOM 1531 C CA . TYR B 1 24 ? -0.071 -10.664 -2.869 1 98.88 24 TYR B CA 1
ATOM 1532 C C . TYR B 1 24 ? 1.288 -10.078 -3.23 1 98.88 24 TYR B C 1
ATOM 1534 O O . TYR B 1 24 ? 1.948 -10.555 -4.16 1 98.88 24 TYR B O 1
ATOM 1542 N N . LEU B 1 25 ? 1.767 -9.086 -2.479 1 98.81 25 LEU B N 1
ATOM 1543 C CA . LEU B 1 25 ? 3.139 -8.625 -2.643 1 98.81 25 LEU B CA 1
ATOM 1544 C C . LEU B 1 25 ? 4.133 -9.727 -2.311 1 98.81 25 LEU B C 1
ATOM 1546 O O . LEU B 1 25 ? 5.133 -9.906 -3.012 1 98.81 25 LEU B O 1
ATOM 1550 N N . ALA B 1 26 ? 3.842 -10.43 -1.255 1 98.88 26 ALA B N 1
ATOM 1551 C CA . ALA B 1 26 ? 4.711 -11.539 -0.868 1 98.88 26 ALA B CA 1
ATOM 1552 C C . ALA B 1 26 ? 4.75 -12.609 -1.951 1 98.88 26 ALA B C 1
ATOM 1554 O O . ALA B 1 26 ? 5.816 -13.148 -2.268 1 98.88 26 ALA B O 1
ATOM 1555 N N . MET B 1 27 ? 3.619 -12.875 -2.508 1 98.88 27 MET B N 1
ATOM 1556 C CA . MET B 1 27 ? 3.531 -13.867 -3.58 1 98.88 27 MET B CA 1
ATOM 1557 C C . MET B 1 27 ? 4.27 -13.383 -4.824 1 98.88 27 MET B C 1
ATOM 1559 O O . MET B 1 27 ? 4.945 -14.164 -5.496 1 98.88 27 MET B O 1
ATOM 1563 N N . ALA B 1 28 ? 4.09 -12.086 -5.109 1 98.75 28 ALA B N 1
ATOM 1564 C CA . ALA B 1 28 ? 4.809 -11.5 -6.238 1 98.75 28 ALA B CA 1
ATOM 1565 C C . ALA B 1 28 ? 6.316 -11.641 -6.059 1 98.75 28 ALA B C 1
ATOM 1567 O O . ALA B 1 28 ? 7.02 -12.062 -6.98 1 98.75 28 ALA B O 1
ATOM 1568 N N . SER B 1 29 ? 6.781 -11.297 -4.895 1 98.69 29 SER B N 1
ATOM 1569 C CA . SER B 1 29 ? 8.203 -11.383 -4.578 1 98.69 29 SER B CA 1
ATOM 1570 C C . SER B 1 29 ? 8.703 -12.82 -4.688 1 98.69 29 SER B C 1
ATOM 1572 O O . SER B 1 29 ? 9.75 -13.078 -5.285 1 98.69 29 SER B O 1
ATOM 1574 N N . TRP B 1 30 ? 7.961 -13.75 -4.152 1 98.56 30 TRP B N 1
ATOM 1575 C CA . TRP B 1 30 ? 8.305 -15.164 -4.219 1 98.56 30 TRP B CA 1
ATOM 1576 C C . TRP B 1 30 ? 8.391 -15.633 -5.664 1 98.56 30 TRP B C 1
ATOM 1578 O O . TRP B 1 30 ? 9.375 -16.281 -6.055 1 98.56 30 TRP B O 1
ATOM 1588 N N . ALA B 1 31 ? 7.41 -15.281 -6.473 1 98.12 31 ALA B N 1
ATOM 1589 C CA . ALA B 1 31 ? 7.375 -15.695 -7.875 1 98.12 31 ALA B CA 1
ATOM 1590 C C . ALA B 1 31 ? 8.562 -15.117 -8.641 1 98.12 31 ALA B C 1
ATOM 1592 O O . ALA B 1 31 ? 9.109 -15.766 -9.531 1 98.12 31 ALA B O 1
ATOM 1593 N N . GLU B 1 32 ? 8.883 -13.922 -8.273 1 96.38 32 GLU B N 1
ATOM 1594 C CA . GLU B 1 32 ? 10.031 -13.281 -8.898 1 96.38 32 GLU B CA 1
ATOM 1595 C C . GLU B 1 32 ? 11.312 -14.07 -8.648 1 96.38 32 GLU B C 1
ATOM 1597 O O . GLU B 1 32 ? 12.125 -14.258 -9.555 1 96.38 32 GLU B O 1
ATOM 1602 N N . THR B 1 33 ? 11.469 -14.594 -7.473 1 96 33 THR B N 1
ATOM 1603 C CA . THR B 1 33 ? 12.672 -15.328 -7.105 1 96 33 THR B CA 1
ATOM 1604 C C . THR B 1 33 ? 12.68 -16.719 -7.746 1 96 33 THR B C 1
ATOM 1606 O O . THR B 1 33 ? 13.719 -17.375 -7.805 1 96 33 THR B O 1
ATOM 1609 N N . LYS B 1 34 ? 11.539 -17.125 -8.273 1 95.75 34 LYS B N 1
ATOM 1610 C CA . LYS B 1 34 ? 11.422 -18.422 -8.938 1 95.75 34 LYS B CA 1
ATOM 1611 C C . LYS B 1 34 ? 11.508 -18.281 -10.453 1 95.75 34 LYS B C 1
ATOM 1613 O O . LYS B 1 34 ? 11.336 -19.25 -11.188 1 95.75 34 LYS B O 1
ATOM 1618 N N . GLY B 1 35 ? 11.688 -17.094 -10.914 1 94.94 35 GLY B N 1
ATOM 1619 C CA . GLY B 1 35 ? 11.805 -16.844 -12.344 1 94.94 35 GLY B CA 1
ATOM 1620 C C . GLY B 1 35 ? 10.477 -16.844 -13.062 1 94.94 35 GLY B C 1
ATOM 1621 O O . GLY B 1 35 ? 10.422 -17.047 -14.281 1 94.94 35 GLY B O 1
ATOM 1622 N N . MET B 1 36 ? 9.398 -16.688 -12.32 1 96.06 36 MET B N 1
ATOM 1623 C CA . MET B 1 36 ? 8.055 -16.641 -12.891 1 96.06 36 MET B CA 1
ATOM 1624 C C . MET B 1 36 ? 7.594 -15.203 -13.07 1 96.06 36 MET B C 1
ATOM 1626 O O . MET B 1 36 ? 6.75 -14.711 -12.32 1 96.06 36 MET B O 1
ATOM 1630 N N . GLU B 1 37 ? 8.055 -14.539 -14.094 1 96.75 37 GLU B N 1
ATOM 1631 C CA . GLU B 1 37 ? 7.844 -13.109 -14.312 1 96.75 37 GLU B CA 1
ATOM 1632 C C . GLU B 1 37 ? 6.367 -12.789 -14.523 1 96.75 37 GLU B C 1
ATOM 1634 O O . GLU B 1 37 ? 5.855 -11.812 -13.984 1 96.75 37 GLU B O 1
ATOM 1639 N N . GLY B 1 38 ? 5.711 -13.547 -15.352 1 97.44 38 GLY B N 1
ATOM 1640 C CA . GLY B 1 38 ? 4.297 -13.32 -15.594 1 97.44 38 GLY B CA 1
ATOM 1641 C C . GLY B 1 38 ? 3.451 -13.438 -14.336 1 97.44 38 GLY B C 1
ATOM 1642 O O . GLY B 1 38 ? 2.619 -12.57 -14.062 1 97.44 38 GLY B O 1
ATOM 1643 N N . VAL B 1 39 ? 3.709 -14.477 -13.586 1 97.75 39 VAL B N 1
ATOM 1644 C CA . VAL B 1 39 ? 3.008 -14.688 -12.328 1 97.75 39 VAL B CA 1
ATOM 1645 C C . VAL B 1 39 ? 3.301 -13.523 -11.375 1 97.75 39 VAL B C 1
ATOM 1647 O O . VAL B 1 39 ? 2.396 -13.016 -10.711 1 97.75 39 VAL B O 1
ATOM 1650 N N . SER B 1 40 ? 4.555 -13.156 -11.32 1 98.19 40 SER B N 1
ATOM 1651 C CA . SER B 1 40 ? 4.953 -12.047 -10.469 1 98.19 40 SER B CA 1
ATOM 1652 C C . SER B 1 40 ? 4.199 -10.773 -10.828 1 98.19 40 SER B C 1
ATOM 1654 O O . SER B 1 40 ? 3.629 -10.109 -9.961 1 98.19 40 SER B O 1
ATOM 1656 N N . LYS B 1 41 ? 4.148 -10.445 -12.055 1 98.06 41 LYS B N 1
ATOM 1657 C CA . LYS B 1 41 ? 3.457 -9.242 -12.508 1 98.06 41 LYS B CA 1
ATOM 1658 C C . LYS B 1 41 ? 1.966 -9.305 -12.195 1 98.06 41 LYS B C 1
ATOM 1660 O O . LYS B 1 41 ? 1.363 -8.305 -11.805 1 98.06 41 LYS B O 1
ATOM 1665 N N . TRP B 1 42 ? 1.386 -10.477 -12.414 1 97.88 42 TRP B N 1
ATOM 1666 C CA . TRP B 1 42 ? -0.016 -10.695 -12.062 1 97.88 42 TRP B CA 1
ATOM 1667 C C . TRP B 1 42 ? -0.264 -10.398 -10.586 1 97.88 42 TRP B C 1
ATOM 1669 O O . TRP B 1 42 ? -1.224 -9.711 -10.242 1 97.88 42 TRP B O 1
ATOM 1679 N N . MET B 1 43 ? 0.655 -10.867 -9.781 1 98.5 43 MET B N 1
ATOM 1680 C CA . MET B 1 43 ? 0.49 -10.719 -8.336 1 98.5 43 MET B CA 1
ATOM 1681 C C . MET B 1 43 ? 0.721 -9.273 -7.914 1 98.5 43 MET B C 1
ATOM 1683 O O . MET B 1 43 ? 0.045 -8.766 -7.012 1 98.5 43 MET B O 1
ATOM 1687 N N . TYR B 1 44 ? 1.676 -8.562 -8.5 1 98.38 44 TYR B N 1
ATOM 1688 C CA . TYR B 1 44 ? 1.861 -7.145 -8.227 1 98.38 44 TYR B CA 1
ATOM 1689 C C . TYR B 1 44 ? 0.604 -6.352 -8.562 1 98.38 44 TYR B C 1
ATOM 1691 O O . TYR B 1 44 ? 0.202 -5.461 -7.816 1 98.38 44 TYR B O 1
ATOM 1699 N N . ALA B 1 45 ? 0.002 -6.68 -9.68 1 97.88 45 ALA B N 1
ATOM 1700 C CA . ALA B 1 45 ? -1.229 -6.008 -10.086 1 97.88 45 ALA B CA 1
ATOM 1701 C C . ALA B 1 45 ? -2.352 -6.273 -9.086 1 97.88 45 ALA B C 1
ATOM 1703 O O . ALA B 1 45 ? -3.115 -5.363 -8.75 1 97.88 45 ALA B O 1
ATOM 1704 N N . GLN B 1 46 ? -2.416 -7.512 -8.68 1 97.88 46 GLN B N 1
ATOM 1705 C CA . GLN B 1 46 ? -3.42 -7.855 -7.676 1 97.88 46 GLN B CA 1
ATOM 1706 C C . GLN B 1 46 ? -3.18 -7.094 -6.371 1 97.88 46 GLN B C 1
ATOM 1708 O O . GLN B 1 46 ? -4.125 -6.617 -5.742 1 97.88 46 GLN B O 1
ATOM 1713 N N . ALA B 1 47 ? -1.931 -6.992 -5.953 1 98.56 47 ALA B N 1
ATOM 1714 C CA . ALA B 1 47 ? -1.578 -6.246 -4.746 1 98.56 47 ALA B CA 1
ATOM 1715 C C . ALA B 1 47 ? -2.018 -4.789 -4.855 1 98.56 47 ALA B C 1
ATOM 1717 O O . ALA B 1 47 ? -2.547 -4.223 -3.895 1 98.56 47 ALA B O 1
ATOM 1718 N N . ASP B 1 48 ? -1.781 -4.195 -5.977 1 97.94 48 ASP B N 1
ATOM 1719 C CA . ASP B 1 48 ? -2.191 -2.814 -6.207 1 97.94 48 ASP B CA 1
ATOM 1720 C C . ASP B 1 48 ? -3.709 -2.67 -6.121 1 97.94 48 ASP B C 1
ATOM 1722 O O . ASP B 1 48 ? -4.215 -1.725 -5.516 1 97.94 48 ASP B O 1
ATOM 1726 N N . GLU B 1 49 ? -4.395 -3.561 -6.707 1 97.88 49 GLU B N 1
ATOM 1727 C CA . GLU B 1 49 ? -5.852 -3.535 -6.676 1 97.88 49 GLU B CA 1
ATOM 1728 C C . GLU B 1 49 ? -6.379 -3.621 -5.246 1 97.88 49 GLU B C 1
ATOM 1730 O O . GLU B 1 49 ? -7.266 -2.859 -4.859 1 97.88 49 GLU B O 1
ATOM 1735 N N . GLU B 1 50 ? -5.812 -4.547 -4.465 1 98.56 50 GLU B N 1
ATOM 1736 C CA . GLU B 1 50 ? -6.281 -4.684 -3.088 1 98.56 50 GLU B CA 1
ATOM 1737 C C . GLU B 1 50 ? -5.969 -3.43 -2.273 1 98.56 50 GLU B C 1
ATOM 1739 O O . GLU B 1 50 ? -6.73 -3.064 -1.373 1 98.56 50 GLU B O 1
ATOM 1744 N N . ARG B 1 51 ? -4.852 -2.834 -2.561 1 98.44 51 ARG B N 1
ATOM 1745 C CA . ARG B 1 51 ? -4.547 -1.564 -1.909 1 98.44 51 ARG B CA 1
ATOM 1746 C C . ARG B 1 51 ? -5.609 -0.516 -2.229 1 98.44 51 ARG B C 1
ATOM 1748 O O . ARG B 1 51 ? -6.031 0.234 -1.346 1 98.44 51 ARG B O 1
ATOM 1755 N N . MET B 1 52 ? -6.023 -0.463 -3.428 1 98.31 52 MET B N 1
ATOM 1756 C CA . MET B 1 52 ? -7.078 0.473 -3.811 1 98.31 52 MET B CA 1
ATOM 1757 C C . MET B 1 52 ? -8.375 0.163 -3.07 1 98.31 52 MET B C 1
ATOM 1759 O O . MET B 1 52 ? -9.102 1.076 -2.674 1 98.31 52 MET B O 1
ATOM 1763 N N . HIS B 1 53 ? -8.695 -1.141 -2.883 1 98.81 53 HIS B N 1
ATOM 1764 C CA . HIS B 1 53 ? -9.867 -1.516 -2.098 1 98.81 53 HIS B CA 1
ATOM 1765 C C . HIS B 1 53 ? -9.758 -0.987 -0.67 1 98.81 53 HIS B C 1
ATOM 1767 O O . HIS B 1 53 ? -10.727 -0.434 -0.138 1 98.81 53 HIS B O 1
ATOM 1773 N N . MET B 1 54 ? -8.602 -1.125 -0.122 1 98.81 54 MET B N 1
ATOM 1774 C CA . MET B 1 54 ? -8.352 -0.625 1.227 1 98.81 54 MET B CA 1
ATOM 1775 C C . MET B 1 54 ? -8.602 0.877 1.305 1 98.81 54 MET B C 1
ATOM 1777 O O . MET B 1 54 ? -9.281 1.352 2.217 1 98.81 54 MET B O 1
ATOM 1781 N N . LEU B 1 55 ? -8.086 1.57 0.332 1 98.75 55 LEU B N 1
ATOM 1782 C CA . LEU B 1 55 ? -8.211 3.023 0.298 1 98.75 55 LEU B CA 1
ATOM 1783 C C . LEU B 1 55 ? -9.672 3.436 0.13 1 98.75 55 LEU B C 1
ATOM 1785 O O . LEU B 1 55 ? -10.109 4.422 0.722 1 98.75 55 LEU B O 1
ATOM 1789 N N . LYS B 1 56 ? -10.438 2.705 -0.662 1 98.75 56 LYS B N 1
ATOM 1790 C CA . LYS B 1 56 ? -11.859 2.979 -0.829 1 98.75 56 LYS B CA 1
ATOM 1791 C C . LYS B 1 56 ? -12.602 2.852 0.498 1 98.75 56 LYS B C 1
ATOM 1793 O O . LYS B 1 56 ? -13.469 3.674 0.814 1 98.75 56 LYS B O 1
ATOM 1798 N N . PHE B 1 57 ? -12.242 1.847 1.238 1 98.88 57 PHE B N 1
ATOM 1799 C CA . PHE B 1 57 ? -12.875 1.665 2.539 1 98.88 57 PHE B CA 1
ATOM 1800 C C . PHE B 1 57 ? -12.539 2.82 3.473 1 98.88 57 PHE B C 1
ATOM 1802 O O . PHE B 1 57 ? -13.414 3.342 4.168 1 98.88 57 PHE B O 1
ATOM 1809 N N . ILE B 1 58 ? -11.297 3.225 3.475 1 98.75 58 ILE B N 1
ATOM 1810 C CA . ILE B 1 58 ? -10.852 4.32 4.328 1 98.75 58 ILE B CA 1
ATOM 1811 C C . ILE B 1 58 ? -11.633 5.586 3.992 1 98.75 58 ILE B C 1
ATOM 1813 O O . ILE B 1 58 ? -12.203 6.223 4.879 1 98.75 58 ILE B O 1
ATOM 1817 N N . ALA B 1 59 ? -11.688 5.867 2.729 1 98.06 59 ALA B N 1
ATOM 1818 C CA . ALA B 1 59 ? -12.352 7.082 2.271 1 98.06 59 ALA B CA 1
ATOM 1819 C C . ALA B 1 59 ? -13.844 7.051 2.619 1 98.06 59 ALA B C 1
ATOM 1821 O O . ALA B 1 59 ? -14.398 8.047 3.08 1 98.06 59 ALA B O 1
ATOM 1822 N N . TYR B 1 60 ? -14.477 5.941 2.463 1 98.69 60 TYR B N 1
ATOM 1823 C CA . TYR B 1 60 ? -15.914 5.836 2.695 1 98.69 60 TYR B CA 1
ATOM 1824 C C . TYR B 1 60 ? -16.25 6.023 4.172 1 98.69 60 TYR B C 1
ATOM 1826 O O . TYR B 1 60 ? -17.172 6.758 4.52 1 98.69 60 TYR B O 1
ATOM 1834 N N . VAL B 1 61 ? -15.461 5.309 5.02 1 98.62 61 VAL B N 1
ATOM 1835 C CA . VAL B 1 61 ? -15.688 5.41 6.457 1 98.62 61 VAL B CA 1
ATOM 1836 C C . VAL B 1 61 ? -15.602 6.875 6.891 1 98.62 61 VAL B C 1
ATOM 1838 O O . VAL B 1 61 ? -16.484 7.371 7.594 1 98.62 61 VAL B O 1
ATOM 1841 N N . ASN B 1 62 ? -14.578 7.523 6.414 1 98 62 ASN B N 1
ATOM 1842 C CA . ASN B 1 62 ? -14.383 8.914 6.793 1 98 62 ASN B CA 1
ATOM 1843 C C . ASN B 1 62 ? -15.469 9.82 6.215 1 98 62 ASN B C 1
ATOM 1845 O O . ASN B 1 62 ? -15.961 10.727 6.891 1 98 62 ASN B O 1
ATOM 1849 N N . GLU B 1 63 ? -15.867 9.555 4.984 1 96.81 63 GLU B N 1
ATOM 1850 C CA . GLU B 1 63 ? -16.906 10.344 4.316 1 96.81 63 GLU B CA 1
ATOM 1851 C C . GLU B 1 63 ? -18.234 10.242 5.051 1 96.81 63 GLU B C 1
ATOM 1853 O O . GLU B 1 63 ? -19.016 11.195 5.062 1 96.81 63 GLU B O 1
ATOM 1858 N N . ARG B 1 64 ? -18.484 9.133 5.699 1 97.5 64 ARG B N 1
ATOM 1859 C CA . ARG B 1 64 ? -19.75 8.875 6.371 1 97.5 64 ARG B CA 1
ATOM 1860 C C . ARG B 1 64 ? -19.703 9.32 7.832 1 97.5 64 ARG B C 1
ATOM 1862 O O . ARG B 1 64 ? -20.609 9.023 8.609 1 97.5 64 ARG B O 1
ATOM 1869 N N . GLY B 1 65 ? -18.625 9.984 8.203 1 96.69 65 GLY B N 1
ATOM 1870 C CA . GLY B 1 65 ? -18.531 10.578 9.531 1 96.69 65 GLY B CA 1
ATOM 1871 C C . GLY B 1 65 ? -17.906 9.648 10.555 1 96.69 65 GLY B C 1
ATOM 1872 O O . GLY B 1 65 ? -17.953 9.922 11.758 1 96.69 65 GLY B O 1
ATOM 1873 N N . GLY B 1 66 ? -17.359 8.461 10.094 1 97.12 66 GLY B N 1
ATOM 1874 C CA . GLY B 1 66 ? -16.609 7.574 10.961 1 97.12 66 GLY B CA 1
ATOM 1875 C C . GLY B 1 66 ? -15.133 7.945 11.055 1 97.12 66 GLY B C 1
ATOM 1876 O O . GLY B 1 66 ? -14.758 9.086 10.766 1 97.12 66 GLY B O 1
ATOM 1877 N N . LYS B 1 67 ? -14.375 7.039 11.688 1 96.88 67 LYS B N 1
ATOM 1878 C CA . LYS B 1 67 ? -12.93 7.168 11.82 1 96.88 67 LYS B CA 1
ATOM 1879 C C . LYS B 1 67 ? -12.219 5.891 11.367 1 96.88 67 LYS B C 1
ATOM 1881 O O . LYS B 1 67 ? -12.195 4.898 12.102 1 96.88 67 LYS B O 1
ATOM 1886 N N . ALA B 1 68 ? -11.703 5.996 10.148 1 98.31 68 ALA B N 1
ATOM 1887 C CA . ALA B 1 68 ? -10.922 4.855 9.672 1 98.31 68 ALA B CA 1
ATOM 1888 C C . ALA B 1 68 ? -9.586 4.762 10.391 1 98.31 68 ALA B C 1
ATOM 1890 O O . ALA B 1 68 ? -8.898 5.77 10.578 1 98.31 68 ALA B O 1
ATOM 1891 N N . ILE B 1 69 ? -9.242 3.586 10.805 1 97.94 69 ILE B N 1
ATOM 1892 C CA . ILE B 1 69 ? -7.992 3.309 11.5 1 97.94 69 ILE B CA 1
ATOM 1893 C C . ILE B 1 69 ? -7.113 2.4 10.648 1 97.94 69 ILE B C 1
ATOM 1895 O O . ILE B 1 69 ? -7.578 1.381 10.133 1 97.94 69 ILE B O 1
ATOM 1899 N N . ILE B 1 70 ? -5.887 2.865 10.438 1 98.56 70 ILE B N 1
ATOM 1900 C CA . ILE B 1 70 ? -4.922 2.002 9.773 1 98.56 70 ILE B CA 1
ATOM 1901 C C . ILE B 1 70 ? -4.355 0.99 10.766 1 98.56 70 ILE B C 1
ATOM 1903 O O . ILE B 1 70 ? -3.742 1.369 11.766 1 98.56 70 ILE B O 1
ATOM 1907 N N . PRO B 1 71 ? -4.566 -0.226 10.508 1 97.81 71 PRO B N 1
ATOM 1908 C CA . PRO B 1 71 ? -4.172 -1.247 11.484 1 97.81 71 PRO B CA 1
ATOM 1909 C C . PRO B 1 71 ? -2.715 -1.675 11.336 1 97.81 71 PRO B C 1
ATOM 1911 O O . PRO B 1 71 ? -2.01 -1.183 10.453 1 97.81 71 PRO B O 1
ATOM 1914 N N . ALA B 1 72 ? -2.314 -2.469 12.32 1 98.31 72 ALA B N 1
ATOM 1915 C CA . ALA B 1 72 ? -1.133 -3.297 12.094 1 98.31 72 ALA B CA 1
ATOM 1916 C C . ALA B 1 72 ? -1.419 -4.398 11.078 1 98.31 72 ALA B C 1
ATOM 1918 O O . ALA B 1 72 ? -2.576 -4.762 10.859 1 98.31 72 ALA B O 1
ATOM 1919 N N . PHE B 1 73 ? -0.431 -4.828 10.461 1 98.44 73 PHE B N 1
ATOM 1920 C CA . PHE B 1 73 ? -0.578 -5.934 9.523 1 98.44 73 PHE B CA 1
ATOM 1921 C C . PHE B 1 73 ? 0.346 -7.09 9.898 1 98.44 73 PHE B C 1
ATOM 1923 O O . PHE B 1 73 ? 1.524 -6.875 10.188 1 98.44 73 PHE B O 1
ATOM 1930 N N . GLU B 1 74 ? -0.198 -8.273 9.875 1 98.31 74 GLU B N 1
ATOM 1931 C CA . GLU B 1 74 ? 0.598 -9.477 10.125 1 98.31 74 GLU B CA 1
ATOM 1932 C C . GLU B 1 74 ? 1.536 -9.766 8.953 1 98.31 74 GLU B C 1
ATOM 1934 O O . GLU B 1 74 ? 1.243 -9.414 7.812 1 98.31 74 GLU B O 1
ATOM 1939 N N . LYS B 1 75 ? 2.648 -10.391 9.289 1 98.62 75 LYS B N 1
ATOM 1940 C CA . LYS B 1 75 ? 3.584 -10.82 8.25 1 98.62 75 LYS B CA 1
ATOM 1941 C C . LYS B 1 75 ? 2.98 -11.922 7.395 1 98.62 75 LYS B C 1
ATOM 1943 O O . LYS B 1 75 ? 2.529 -12.945 7.918 1 98.62 75 LYS B O 1
ATOM 1948 N N . PRO B 1 76 ? 2.957 -11.711 6.09 1 98.69 76 PRO B N 1
ATOM 1949 C CA . PRO B 1 76 ? 2.492 -12.812 5.234 1 98.69 76 PRO B CA 1
ATOM 1950 C C . PRO B 1 76 ? 3.504 -13.945 5.137 1 98.69 76 PRO B C 1
ATOM 1952 O O . PRO B 1 76 ? 4.648 -13.805 5.578 1 98.69 76 PRO B O 1
ATOM 1955 N N . PRO B 1 77 ? 3.074 -15.078 4.637 1 98.44 77 PRO B N 1
ATOM 1956 C CA . PRO B 1 77 ? 4.02 -16.172 4.371 1 98.44 77 PRO B CA 1
ATOM 1957 C C . PRO B 1 77 ? 5.121 -15.766 3.396 1 98.44 77 PRO B C 1
ATOM 1959 O O . PRO B 1 77 ? 4.961 -14.812 2.635 1 98.44 77 PRO B O 1
ATOM 1962 N N . VAL B 1 78 ? 6.25 -16.578 3.479 1 97.5 78 VAL B N 1
ATOM 1963 C CA . VAL B 1 78 ? 7.387 -16.219 2.639 1 97.5 78 VAL B CA 1
ATOM 1964 C C . VAL B 1 78 ? 7.625 -17.297 1.597 1 97.5 78 VAL B C 1
ATOM 1966 O O . VAL B 1 78 ? 8.43 -17.125 0.678 1 97.5 78 VAL B O 1
ATOM 1969 N N . ASP B 1 79 ? 7.051 -18.422 1.774 1 98.19 79 ASP B N 1
ATOM 1970 C CA . ASP B 1 79 ? 7.156 -19.562 0.854 1 98.19 79 ASP B CA 1
ATOM 1971 C C . ASP B 1 79 ? 5.777 -20.109 0.504 1 98.19 79 ASP B C 1
ATOM 1973 O O . ASP B 1 79 ? 4.914 -20.234 1.376 1 98.19 79 ASP B O 1
ATOM 1977 N N . PHE B 1 80 ? 5.586 -20.453 -0.786 1 98.19 80 PHE B N 1
ATOM 1978 C CA . PHE B 1 80 ? 4.258 -20.812 -1.257 1 98.19 80 PHE B CA 1
ATOM 1979 C C . PHE B 1 80 ? 4.289 -22.156 -1.983 1 98.19 80 PHE B C 1
ATOM 1981 O O . PHE B 1 80 ? 3.35 -22.5 -2.703 1 98.19 80 PHE B O 1
ATOM 1988 N N . ASP B 1 81 ? 5.324 -22.891 -1.764 1 97.06 81 ASP B N 1
ATOM 1989 C CA . ASP B 1 81 ? 5.562 -24.25 -2.252 1 97.06 81 ASP B CA 1
ATOM 1990 C C . ASP B 1 81 ? 5.719 -24.266 -3.771 1 97.06 81 ASP B C 1
ATOM 1992 O O . ASP B 1 81 ? 6.824 -24.453 -4.285 1 97.06 81 ASP B O 1
ATOM 1996 N N . ASN B 1 82 ? 4.699 -24.094 -4.547 1 95.25 82 ASN B N 1
ATOM 1997 C CA . ASN B 1 82 ? 4.707 -23.953 -6 1 95.25 82 ASN B CA 1
ATOM 1998 C C . ASN B 1 82 ? 3.564 -23.078 -6.492 1 95.25 82 ASN B C 1
ATOM 2000 O O . ASN B 1 82 ? 2.719 -22.656 -5.703 1 95.25 82 ASN B O 1
ATOM 2004 N N . VAL B 1 83 ? 3.547 -22.828 -7.75 1 96 83 VAL B N 1
ATOM 2005 C CA . VAL B 1 83 ? 2.615 -21.875 -8.336 1 96 83 VAL B CA 1
ATOM 2006 C C . VAL B 1 83 ? 1.182 -22.359 -8.141 1 96 83 VAL B C 1
ATOM 2008 O O . VAL B 1 83 ? 0.291 -21.562 -7.816 1 96 83 VAL B O 1
ATOM 2011 N N . HIS B 1 84 ? 0.959 -23.625 -8.336 1 95.62 84 HIS B N 1
ATOM 2012 C CA . HIS B 1 84 ? -0.377 -24.188 -8.172 1 95.62 84 HIS B CA 1
ATOM 2013 C C . HIS B 1 84 ? -0.904 -23.953 -6.762 1 95.62 84 HIS B C 1
ATOM 2015 O O . HIS B 1 84 ? -1.996 -23.422 -6.578 1 95.62 84 HIS B O 1
ATOM 2021 N N . LYS B 1 85 ? -0.173 -24.297 -5.773 1 97.56 85 LYS B N 1
ATOM 2022 C CA . LYS B 1 85 ? -0.56 -24.125 -4.375 1 97.56 85 LYS B CA 1
ATOM 2023 C C . LYS B 1 85 ? -0.719 -22.656 -4.016 1 97.56 85 LYS B C 1
ATOM 2025 O O . LYS B 1 85 ? -1.574 -22.297 -3.203 1 97.56 85 LYS B O 1
ATOM 2030 N N . MET B 1 86 ? 0.1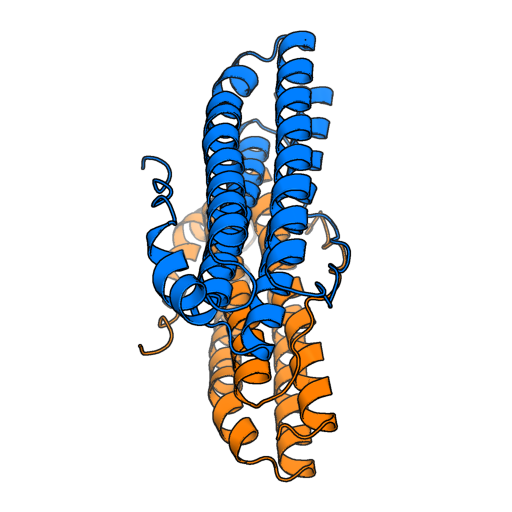34 -21.844 -4.594 1 98.25 86 MET B N 1
ATOM 2031 C CA . MET B 1 86 ? 0.023 -20.406 -4.367 1 98.25 86 MET B CA 1
ATOM 2032 C C . MET B 1 86 ? -1.346 -19.891 -4.805 1 98.25 86 MET B C 1
ATOM 2034 O O . MET B 1 86 ? -2.006 -19.172 -4.059 1 98.25 86 MET B O 1
ATOM 2038 N N . PHE B 1 87 ? -1.771 -20.328 -5.973 1 98 87 PHE B N 1
ATOM 2039 C CA . PHE B 1 87 ? -3.041 -19.812 -6.465 1 98 87 PHE B CA 1
ATOM 2040 C C . PHE B 1 87 ? -4.211 -20.453 -5.73 1 98 87 PHE B C 1
ATOM 2042 O O . PHE B 1 87 ? -5.277 -19.859 -5.598 1 98 87 PHE B O 1
ATOM 2049 N N . GLU B 1 88 ? -4.047 -21.641 -5.238 1 98.5 88 GLU B N 1
ATOM 2050 C CA . GLU B 1 88 ? -5.055 -22.203 -4.34 1 98.5 88 GLU B CA 1
ATOM 2051 C C . GLU B 1 88 ? -5.207 -21.359 -3.084 1 98.5 88 GLU B C 1
ATOM 2053 O O . GLU B 1 88 ? -6.32 -21.156 -2.59 1 98.5 88 GLU B O 1
ATOM 2058 N N . GLN B 1 89 ? -4.105 -20.891 -2.57 1 98.75 89 GLN B N 1
ATOM 2059 C CA . GLN B 1 89 ? -4.145 -20 -1.424 1 98.75 89 GLN B CA 1
ATOM 2060 C C . GLN B 1 89 ? -4.82 -18.672 -1.783 1 98.75 89 GLN B C 1
ATOM 2062 O O . GLN B 1 89 ? -5.547 -18.094 -0.969 1 98.75 89 GLN B O 1
ATOM 2067 N N . VAL B 1 90 ? -4.531 -18.172 -3.014 1 98.75 90 VAL B N 1
ATOM 2068 C CA . VAL B 1 90 ? -5.195 -16.969 -3.475 1 98.75 90 VAL B CA 1
ATOM 2069 C C . VAL B 1 90 ? -6.711 -17.156 -3.447 1 98.75 90 VAL B C 1
ATOM 2071 O O . VAL B 1 90 ? -7.438 -16.344 -2.885 1 98.75 90 VAL B O 1
ATOM 2074 N N . LEU B 1 91 ? -7.172 -18.266 -4.055 1 98.75 91 LEU B N 1
ATOM 2075 C CA . LEU B 1 91 ? -8.609 -18.516 -4.117 1 98.75 91 LEU B CA 1
ATOM 2076 C C . LEU B 1 91 ? -9.203 -18.609 -2.715 1 98.75 91 LEU B C 1
ATOM 2078 O O . LEU B 1 91 ? -10.234 -18.016 -2.432 1 98.75 91 LEU B O 1
ATOM 2082 N N . SER B 1 92 ? -8.531 -19.375 -1.864 1 98.81 92 SER B N 1
ATOM 2083 C CA . SER B 1 92 ? -9 -19.516 -0.489 1 98.81 92 SER B CA 1
ATOM 2084 C C . SER B 1 92 ? -9.078 -18.156 0.202 1 98.81 92 SER B C 1
ATOM 2086 O O . SER B 1 92 ? -10.047 -17.875 0.917 1 98.81 92 SER B O 1
ATOM 2088 N N . HIS B 1 93 ? -8.102 -17.328 0.014 1 98.81 93 HIS B N 1
ATOM 2089 C CA . HIS B 1 93 ? -8.07 -15.992 0.61 1 98.81 93 HIS B CA 1
ATOM 2090 C C . HIS B 1 93 ? -9.188 -15.109 0.059 1 98.81 93 HIS B C 1
ATOM 2092 O O . HIS B 1 93 ? -9.844 -14.398 0.814 1 98.81 93 HIS B O 1
ATOM 2098 N N . GLU B 1 94 ? -9.344 -15.195 -1.286 1 98.69 94 GLU B N 1
ATOM 2099 C CA . GLU B 1 94 ? -10.43 -14.43 -1.894 1 98.69 94 GLU B CA 1
ATOM 2100 C C . GLU B 1 94 ? -11.789 -14.852 -1.338 1 98.69 94 GLU B C 1
ATOM 2102 O O . GLU B 1 94 ? -12.664 -14.016 -1.125 1 98.69 94 GLU B O 1
ATOM 2107 N N . GLN B 1 95 ? -11.984 -16.125 -1.142 1 98.88 95 GLN B N 1
ATOM 2108 C CA . GLN B 1 95 ? -13.219 -16.625 -0.562 1 98.88 95 GLN B CA 1
ATOM 2109 C C . GLN B 1 95 ? -13.406 -16.125 0.865 1 98.88 95 GLN B C 1
ATOM 2111 O O . GLN B 1 95 ? -14.531 -15.82 1.279 1 98.88 95 GLN B O 1
ATOM 2116 N N . TYR B 1 96 ? -12.328 -16.094 1.587 1 98.81 96 TYR B N 1
ATOM 2117 C CA . TYR B 1 96 ? -12.344 -15.508 2.922 1 98.81 96 TYR B CA 1
ATOM 2118 C C . TYR B 1 96 ? -12.789 -14.055 2.875 1 98.81 96 TYR B C 1
ATOM 2120 O O . TYR B 1 96 ? -13.625 -13.625 3.676 1 98.81 96 TYR B O 1
ATOM 2128 N N . VAL B 1 97 ? -12.25 -13.258 1.92 1 98.81 97 VAL B N 1
ATOM 2129 C CA . VAL B 1 97 ? -12.625 -11.852 1.76 1 98.81 97 VAL B CA 1
ATOM 2130 C C . VAL B 1 97 ? -14.094 -11.75 1.359 1 98.81 97 VAL B C 1
ATOM 2132 O O . VAL B 1 97 ? -14.82 -10.891 1.857 1 98.81 97 VAL B O 1
ATOM 2135 N N . THR B 1 98 ? -14.547 -12.617 0.441 1 98.81 98 THR B N 1
ATOM 2136 C CA . THR B 1 98 ? -15.945 -12.656 0.031 1 98.81 98 THR B CA 1
ATOM 2137 C C . THR B 1 98 ? -16.859 -12.844 1.239 1 98.81 98 THR B C 1
ATOM 2139 O O . THR B 1 98 ? -17.859 -12.133 1.386 1 98.81 98 THR B O 1
ATOM 2142 N N . LYS B 1 99 ? -16.547 -13.75 2.08 1 98.88 99 LYS B N 1
ATOM 2143 C CA . LYS B 1 99 ? -17.344 -13.984 3.285 1 98.88 99 LYS B CA 1
ATOM 2144 C C . LYS B 1 99 ? -17.391 -12.734 4.156 1 98.88 99 LYS B C 1
ATOM 2146 O O . LYS B 1 99 ? -18.453 -12.391 4.691 1 98.88 99 LYS B O 1
ATOM 2151 N N . SER B 1 100 ? -16.266 -12.109 4.285 1 98.88 100 SER B N 1
ATOM 2152 C CA . SER B 1 100 ? -16.188 -10.883 5.082 1 98.88 100 SER B CA 1
ATOM 2153 C C . SER B 1 100 ? -17.094 -9.805 4.512 1 98.88 100 SER B C 1
ATOM 2155 O O . SER B 1 100 ? -17.812 -9.133 5.254 1 98.88 100 SER B O 1
ATOM 2157 N N . ILE B 1 101 ? -17.062 -9.617 3.186 1 98.88 101 ILE B N 1
ATOM 2158 C CA . ILE B 1 101 ? -17.906 -8.633 2.506 1 98.88 101 ILE B CA 1
ATOM 2159 C C . ILE B 1 101 ? -19.375 -8.969 2.711 1 98.88 101 ILE B C 1
ATOM 2161 O O . ILE B 1 101 ? -20.188 -8.086 3.006 1 98.88 101 ILE B O 1
ATOM 2165 N N . ASN B 1 102 ? -19.703 -10.227 2.586 1 98.81 102 ASN B N 1
ATOM 2166 C CA . ASN B 1 102 ? -21.078 -10.656 2.809 1 98.81 102 ASN B CA 1
ATOM 2167 C C . ASN B 1 102 ? -21.531 -10.406 4.246 1 98.81 102 ASN B C 1
ATOM 2169 O O . ASN B 1 102 ? -22.688 -10.055 4.492 1 98.81 102 ASN B O 1
ATOM 2173 N N . ASP B 1 103 ? -20.609 -10.641 5.16 1 98.88 103 ASP B N 1
ATOM 2174 C CA . ASP B 1 103 ? -20.906 -10.336 6.555 1 98.88 103 ASP B CA 1
ATOM 2175 C C . ASP B 1 103 ? -21.25 -8.859 6.734 1 98.88 103 ASP B C 1
ATOM 2177 O O . ASP B 1 103 ? -22.156 -8.508 7.496 1 98.88 103 ASP B O 1
ATOM 2181 N N . ILE B 1 104 ? -20.531 -7.961 6.043 1 98.88 104 ILE B N 1
ATOM 2182 C CA . ILE B 1 104 ? -20.797 -6.527 6.109 1 98.88 104 ILE B CA 1
ATOM 2183 C C . ILE B 1 104 ? -22.203 -6.242 5.574 1 98.88 104 ILE B C 1
ATOM 2185 O O . ILE B 1 104 ? -22.938 -5.426 6.137 1 98.88 104 ILE B O 1
ATOM 2189 N N . VAL B 1 105 ? -22.547 -6.922 4.457 1 98.81 105 VAL B N 1
ATOM 2190 C CA . VAL B 1 105 ? -23.891 -6.789 3.91 1 98.81 105 VAL B CA 1
ATOM 2191 C C . VAL B 1 105 ? -24.922 -7.113 4.988 1 98.81 105 VAL B C 1
ATOM 2193 O O . VAL B 1 105 ? -25.875 -6.359 5.199 1 98.81 105 VAL B O 1
ATOM 2196 N N . GLY B 1 106 ? -24.734 -8.211 5.676 1 98.81 106 GLY B N 1
ATOM 2197 C CA . GLY B 1 106 ? -25.625 -8.602 6.75 1 98.81 106 GLY B CA 1
ATOM 2198 C C . GLY B 1 106 ? -25.734 -7.562 7.855 1 98.81 106 GLY B C 1
ATOM 2199 O O . GLY B 1 106 ? -26.828 -7.254 8.328 1 98.81 106 GLY B O 1
ATOM 2200 N N . VAL B 1 107 ? -24.578 -7.039 8.289 1 98.81 107 VAL B N 1
ATOM 2201 C CA . VAL B 1 107 ? -24.547 -6.02 9.336 1 98.81 107 VAL B CA 1
ATOM 2202 C C . VAL B 1 107 ? -25.328 -4.789 8.883 1 98.81 107 VAL B C 1
ATOM 2204 O O . VAL B 1 107 ? -26.094 -4.211 9.656 1 98.81 107 VAL B O 1
ATOM 2207 N N . CYS B 1 108 ? -25.125 -4.375 7.586 1 98.69 108 CYS B N 1
ATOM 2208 C CA . CYS B 1 108 ? -25.812 -3.209 7.051 1 98.69 108 CYS B CA 1
ATOM 2209 C C . CYS B 1 108 ? -27.328 -3.4 7.094 1 98.69 108 CYS B C 1
ATOM 2211 O O . CYS B 1 108 ? -28.062 -2.496 7.496 1 98.69 108 CYS B O 1
ATOM 2213 N N . LEU B 1 109 ? -27.781 -4.57 6.676 1 98.56 109 LEU B N 1
ATOM 2214 C CA . LEU B 1 109 ? -29.219 -4.867 6.664 1 98.56 109 LEU B CA 1
ATOM 2215 C C . LEU B 1 109 ? -29.766 -4.93 8.086 1 98.56 109 LEU B C 1
ATOM 2217 O O . LEU B 1 109 ? -30.828 -4.363 8.367 1 98.56 109 LEU B O 1
ATOM 2221 N N . GLY B 1 110 ? -29.062 -5.57 8.984 1 98.56 110 GLY B N 1
ATOM 2222 C CA . GLY B 1 110 ? -29.469 -5.668 10.375 1 98.56 110 GLY B CA 1
ATOM 2223 C C . GLY B 1 110 ? -29.594 -4.316 11.055 1 98.56 110 GLY B C 1
ATOM 2224 O O . GLY B 1 110 ? -30.484 -4.105 11.875 1 98.56 110 GLY B O 1
ATOM 2225 N N . GLU B 1 111 ? -28.734 -3.395 10.711 1 98.56 111 GLU B N 1
ATOM 2226 C CA . GLU B 1 111 ? -28.719 -2.061 11.305 1 98.56 111 GLU B CA 1
ATOM 2227 C C . GLU B 1 111 ? -29.531 -1.075 10.469 1 98.56 111 GLU B C 1
ATOM 2229 O O . GLU B 1 111 ? -29.562 0.119 10.773 1 98.56 111 GLU B O 1
ATOM 2234 N N . LYS B 1 112 ? -30.125 -1.488 9.406 1 98.25 112 LYS B N 1
ATOM 2235 C CA . LYS B 1 112 ? -30.922 -0.703 8.469 1 98.25 112 LYS B CA 1
ATOM 2236 C C . LYS B 1 112 ? -30.109 0.453 7.887 1 98.25 112 LYS B C 1
ATOM 2238 O O . LYS B 1 112 ? -30.625 1.563 7.734 1 98.25 112 LYS B O 1
ATOM 2243 N N . ASP B 1 113 ? -28.844 0.254 7.715 1 98.31 113 ASP B N 1
ATOM 2244 C CA . ASP B 1 113 ? -27.984 1.196 7.008 1 98.31 113 ASP B CA 1
ATOM 2245 C C . ASP B 1 113 ? -28.016 0.943 5.504 1 98.31 113 ASP B C 1
ATOM 2247 O O . ASP B 1 113 ? -27.078 0.342 4.953 1 98.31 113 ASP B O 1
ATOM 2251 N N . PHE B 1 114 ? -28.953 1.471 4.836 1 98.25 114 PHE B N 1
ATOM 2252 C CA . PHE B 1 114 ? -29.203 1.191 3.428 1 98.25 114 PHE B CA 1
ATOM 2253 C C . PHE B 1 114 ? -28.219 1.946 2.543 1 98.25 114 PHE B C 1
ATOM 2255 O O . PHE B 1 114 ? -27.922 1.515 1.428 1 98.25 114 PHE B O 1
ATOM 2262 N N . THR B 1 115 ? -27.75 3.045 3.078 1 98.25 115 THR B N 1
ATOM 2263 C CA . THR B 1 115 ? -26.75 3.793 2.334 1 98.25 115 THR B CA 1
ATOM 2264 C C . THR B 1 115 ? -25.469 2.965 2.156 1 98.25 115 THR B C 1
ATOM 2266 O O . THR B 1 115 ? -25 2.779 1.035 1 98.25 115 THR B O 1
ATOM 2269 N N . THR B 1 116 ? -24.953 2.422 3.232 1 98.69 116 THR B N 1
ATOM 2270 C CA . THR B 1 116 ? -23.766 1.58 3.16 1 98.69 116 THR B CA 1
ATOM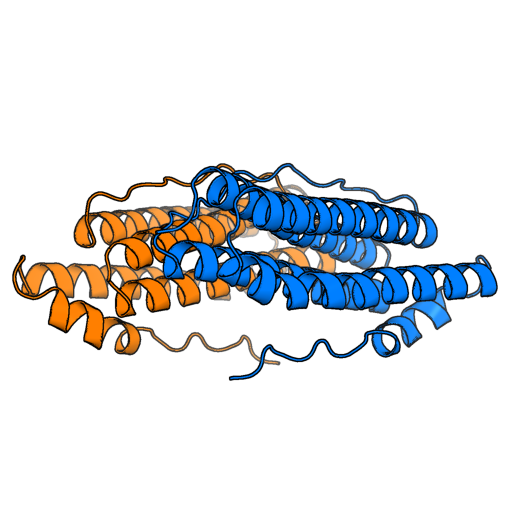 2271 C C . THR B 1 116 ? -24.062 0.284 2.412 1 98.69 116 THR B C 1
ATOM 2273 O O . THR B 1 116 ? -23.203 -0.228 1.682 1 98.69 116 THR B O 1
ATOM 2276 N N . HIS B 1 117 ? -25.266 -0.256 2.604 1 98.69 117 HIS B N 1
ATOM 2277 C CA . HIS B 1 117 ? -25.688 -1.45 1.874 1 98.69 117 HIS B CA 1
ATOM 2278 C C . HIS B 1 117 ? -25.578 -1.24 0.368 1 98.69 117 HIS B C 1
ATOM 2280 O O . HIS B 1 117 ? -25.094 -2.121 -0.353 1 98.69 117 HIS B O 1
ATOM 2286 N N . ASN B 1 118 ? -26 -0.124 -0.074 1 98.62 118 ASN B N 1
ATOM 2287 C CA . ASN B 1 118 ? -25.906 0.19 -1.496 1 98.62 118 ASN B CA 1
ATOM 2288 C C . ASN B 1 118 ? -24.453 0.331 -1.948 1 98.62 118 ASN B C 1
ATOM 2290 O O . ASN B 1 118 ? -24.062 -0.213 -2.984 1 98.62 118 ASN B O 1
ATOM 2294 N N . TRP B 1 119 ? -23.641 1.002 -1.172 1 98.75 119 TRP B N 1
ATOM 2295 C CA . TRP B 1 119 ? -22.234 1.256 -1.487 1 98.75 119 TRP B CA 1
ATOM 2296 C C . TRP B 1 119 ? -21.453 -0.05 -1.573 1 98.75 119 TRP B C 1
ATOM 2298 O O . TRP B 1 119 ? -20.656 -0.242 -2.494 1 98.75 119 TRP B O 1
ATOM 2308 N N . ILE B 1 120 ? -21.734 -1.019 -0.66 1 98.81 120 ILE B N 1
ATOM 2309 C CA . ILE B 1 120 ? -20.906 -2.211 -0.522 1 98.81 120 ILE B CA 1
ATOM 2310 C C . ILE B 1 120 ? -21.219 -3.186 -1.658 1 98.81 120 ILE B C 1
ATOM 2312 O O . ILE B 1 120 ? -20.469 -4.141 -1.882 1 98.81 120 ILE B O 1
ATOM 2316 N N . GLN B 1 121 ? -22.266 -2.924 -2.48 1 98.75 121 GLN B N 1
ATOM 2317 C CA . GLN B 1 121 ? -22.641 -3.812 -3.572 1 98.75 121 GLN B CA 1
ATOM 2318 C C . GLN B 1 121 ? -21.547 -3.883 -4.633 1 98.75 121 GLN B C 1
ATOM 2320 O O . GLN B 1 121 ? -21.359 -4.922 -5.27 1 98.75 121 GLN B O 1
ATOM 2325 N N . TRP B 1 122 ? -20.859 -2.828 -4.797 1 98.62 122 TRP B N 1
ATOM 2326 C CA . TRP B 1 122 ? -19.734 -2.83 -5.723 1 98.62 122 TRP B CA 1
ATOM 2327 C C . TRP B 1 122 ? -18.734 -3.926 -5.363 1 98.62 122 TRP B C 1
ATOM 2329 O O . TRP B 1 122 ? -18.266 -4.656 -6.238 1 98.62 122 TRP B O 1
ATOM 2339 N N . PHE B 1 123 ? -18.469 -4.059 -4.062 1 98.75 123 PHE B N 1
ATOM 2340 C CA . PHE B 1 123 ? -17.516 -5.055 -3.604 1 98.75 123 PHE B CA 1
ATOM 2341 C C . PHE B 1 123 ? -18.078 -6.461 -3.744 1 98.75 123 PHE B C 1
ATOM 2343 O O . PHE B 1 123 ? -17.344 -7.414 -4.012 1 98.75 123 PHE B O 1
ATOM 2350 N N . VAL B 1 124 ? -19.391 -6.621 -3.502 1 98.56 124 VAL B N 1
ATOM 2351 C CA . VAL B 1 124 ? -20.031 -7.914 -3.701 1 98.56 124 VAL B CA 1
ATOM 2352 C C . VAL B 1 124 ? -19.844 -8.367 -5.145 1 98.56 124 VAL B C 1
ATOM 2354 O O . VAL B 1 124 ? -19.422 -9.5 -5.395 1 98.56 124 VAL B O 1
ATOM 2357 N N . GLU B 1 125 ? -20.078 -7.496 -6.062 1 98.12 125 GLU B N 1
ATOM 2358 C CA . GLU B 1 125 ? -19.906 -7.812 -7.477 1 98.12 125 GLU B CA 1
ATOM 2359 C C . GLU B 1 125 ? -18.438 -8.039 -7.816 1 98.12 125 GLU B C 1
ATOM 2361 O O . GLU B 1 125 ? -18.094 -8.977 -8.539 1 98.12 125 GLU B O 1
ATOM 2366 N N . GLU B 1 126 ? -17.594 -7.156 -7.297 1 97.31 126 GLU B N 1
ATOM 2367 C CA . GLU B 1 126 ? -16.156 -7.254 -7.52 1 97.31 126 GLU B CA 1
ATOM 2368 C C . GLU B 1 126 ? -15.617 -8.602 -7.055 1 97.31 126 GLU B C 1
ATOM 2370 O O . GLU B 1 126 ? -14.75 -9.188 -7.707 1 97.31 126 GLU B O 1
ATOM 2375 N N . GLN B 1 127 ? -16.188 -9.133 -5.914 1 97.94 127 GLN B N 1
ATOM 2376 C CA . GLN B 1 127 ? -15.68 -10.391 -5.363 1 97.94 127 GLN B CA 1
ATOM 2377 C C . GLN B 1 127 ? -16.031 -11.562 -6.27 1 97.94 127 GLN B C 1
ATOM 2379 O O . GLN B 1 127 ? -15.289 -12.547 -6.34 1 97.94 127 GLN B O 1
ATOM 2384 N N . ILE B 1 128 ? -17.172 -11.453 -7.039 1 97.12 128 ILE B N 1
ATOM 2385 C CA . ILE B 1 128 ? -17.516 -12.477 -8.023 1 97.12 128 ILE B CA 1
ATOM 2386 C C . ILE B 1 128 ? -16.422 -12.562 -9.078 1 97.12 128 ILE B C 1
ATOM 2388 O O . ILE B 1 128 ? -15.922 -13.648 -9.383 1 97.12 128 ILE B O 1
ATOM 2392 N N . GLU B 1 129 ? -15.992 -11.43 -9.555 1 95.5 129 GLU B N 1
ATOM 2393 C CA . GLU B 1 129 ? -14.953 -11.359 -10.57 1 95.5 129 GLU B CA 1
ATOM 2394 C C . GLU B 1 129 ? -13.617 -11.852 -10.031 1 95.5 129 GLU B C 1
ATOM 2396 O O . GLU B 1 129 ? -12.891 -12.578 -10.711 1 95.5 129 GLU B O 1
ATOM 2401 N N . GLU B 1 130 ? -13.297 -11.508 -8.781 1 96.69 130 GLU B N 1
ATOM 2402 C CA . GLU B 1 130 ? -12.016 -11.898 -8.188 1 96.69 130 GLU B CA 1
ATOM 2403 C C . GLU B 1 130 ? -11.93 -13.414 -8.016 1 96.69 130 GLU B C 1
ATOM 2405 O O . GLU B 1 130 ? -10.922 -14.023 -8.367 1 96.69 130 GLU B O 1
ATOM 2410 N N . GLU B 1 131 ? -13.008 -14.039 -7.473 1 97.62 131 GLU B N 1
ATOM 2411 C CA . GLU B 1 131 ? -13.008 -15.492 -7.289 1 97.62 131 GLU B CA 1
ATOM 2412 C C . GLU B 1 131 ? -12.977 -16.219 -8.633 1 97.62 131 GLU B C 1
ATOM 2414 O O . GLU B 1 131 ? -12.258 -17.203 -8.789 1 97.62 131 GLU B O 1
ATOM 2419 N N . ALA B 1 132 ? -13.734 -15.688 -9.633 1 97 132 ALA B N 1
ATOM 2420 C CA . ALA B 1 132 ? -13.734 -16.281 -10.969 1 97 132 ALA B CA 1
ATOM 2421 C C . ALA B 1 132 ? -12.344 -16.234 -11.594 1 97 132 ALA B C 1
ATOM 2423 O O . ALA B 1 132 ? -11.898 -17.203 -12.219 1 97 132 ALA B O 1
ATOM 2424 N N . SER B 1 133 ? -11.711 -15.102 -11.445 1 96.56 133 SER B N 1
ATOM 2425 C CA . SER B 1 133 ? -10.359 -14.922 -11.969 1 96.56 133 SER B CA 1
ATOM 2426 C C . SER B 1 133 ? -9.398 -15.945 -11.367 1 96.56 133 SER B C 1
ATOM 2428 O O . SER B 1 133 ? -8.641 -16.594 -12.094 1 96.56 133 SER B O 1
ATOM 2430 N N . ALA B 1 134 ? -9.414 -16.109 -10.023 1 97.31 134 ALA B N 1
ATOM 2431 C CA . ALA B 1 134 ? -8.539 -17.062 -9.344 1 97.31 134 ALA B CA 1
ATOM 2432 C C . ALA B 1 134 ? -8.852 -18.484 -9.773 1 97.31 134 ALA B C 1
ATOM 2434 O O . ALA B 1 134 ? -7.941 -19.281 -10.047 1 97.31 134 ALA B O 1
ATOM 2435 N N . GLN B 1 135 ? -10.164 -18.781 -9.875 1 97.25 135 GLN B N 1
ATOM 2436 C CA . GLN B 1 135 ? -10.586 -20.109 -10.289 1 97.25 135 GLN B CA 1
ATOM 2437 C C . GLN B 1 135 ? -10.133 -20.422 -11.711 1 97.25 135 GLN B C 1
ATOM 2439 O O . GLN B 1 135 ? -9.68 -21.531 -12 1 97.25 135 GLN B O 1
ATOM 2444 N N . THR B 1 136 ? -10.289 -19.469 -12.562 1 96.56 136 THR B N 1
ATOM 2445 C CA . THR B 1 136 ? -9.867 -19.641 -13.953 1 96.56 136 THR B CA 1
ATOM 2446 C C . THR B 1 136 ? -8.383 -19.969 -14.039 1 96.56 136 THR B C 1
ATOM 2448 O O . THR B 1 136 ? -7.977 -20.859 -14.797 1 96.56 136 THR B O 1
ATOM 2451 N N . ILE B 1 137 ? -7.574 -19.312 -13.273 1 96 137 ILE B N 1
ATOM 2452 C CA . ILE B 1 137 ? -6.133 -19.547 -13.258 1 96 137 ILE B CA 1
ATOM 2453 C C . ILE B 1 137 ? -5.848 -20.969 -12.781 1 96 137 ILE B C 1
ATOM 2455 O O . ILE B 1 137 ? -5.047 -21.672 -13.391 1 96 137 ILE B O 1
ATOM 2459 N N . ILE B 1 138 ? -6.531 -21.391 -11.711 1 95.75 138 ILE B N 1
ATOM 2460 C CA . ILE B 1 138 ? -6.34 -22.734 -11.172 1 95.75 138 ILE B CA 1
ATOM 2461 C C . ILE B 1 138 ? -6.738 -23.766 -12.211 1 95.75 138 ILE B C 1
ATOM 2463 O O . ILE B 1 138 ? -6.043 -24.781 -12.398 1 95.75 138 ILE B O 1
ATOM 2467 N N . ASP B 1 139 ? -7.844 -23.516 -12.906 1 95.25 139 ASP B N 1
ATOM 2468 C CA . ASP B 1 139 ? -8.312 -24.438 -13.938 1 95.25 139 ASP B CA 1
ATOM 2469 C C . ASP B 1 139 ? -7.285 -24.578 -15.055 1 95.25 139 ASP B C 1
ATOM 2471 O O . ASP B 1 139 ? -7.035 -25.672 -15.547 1 95.25 139 ASP B O 1
ATOM 2475 N N . LYS B 1 140 ? -6.723 -23.453 -15.438 1 93.44 140 LYS B N 1
ATOM 2476 C CA . LYS B 1 140 ? -5.699 -23.484 -16.484 1 93.44 140 LYS B CA 1
ATOM 2477 C C . LYS B 1 140 ? -4.461 -24.234 -16.016 1 93.44 140 LYS B C 1
ATOM 2479 O O . LYS B 1 140 ? -3.877 -25.016 -16.781 1 93.44 140 LYS B O 1
ATOM 2484 N N . LEU B 1 141 ? -4.09 -24.062 -14.75 1 94.12 141 LEU B N 1
ATOM 2485 C CA . LEU B 1 141 ? -2.943 -24.766 -14.18 1 94.12 141 LEU B CA 1
ATOM 2486 C C . LEU B 1 141 ? -3.201 -26.266 -14.133 1 94.12 141 LEU B C 1
ATOM 2488 O O . LEU B 1 141 ? -2.295 -27.062 -14.391 1 94.12 141 LEU B O 1
ATOM 2492 N N . ASN B 1 142 ? -4.418 -26.641 -13.836 1 93 142 ASN B N 1
ATOM 2493 C CA . ASN B 1 142 ? -4.801 -28.047 -13.789 1 93 142 ASN B CA 1
ATOM 2494 C C . ASN B 1 142 ? -4.699 -28.703 -15.164 1 93 142 ASN B C 1
ATOM 2496 O O . ASN B 1 142 ? -4.355 -29.875 -15.273 1 93 142 ASN B O 1
ATOM 2500 N N . LEU B 1 143 ? -4.926 -27.906 -16.219 1 91.38 143 LEU B N 1
ATOM 2501 C CA . LEU B 1 143 ? -4.879 -28.406 -17.594 1 91.38 143 LEU B CA 1
ATOM 2502 C C . LEU B 1 143 ? -3.436 -28.609 -18.047 1 91.38 143 LEU B C 1
ATOM 2504 O O . LEU B 1 143 ? -3.154 -29.5 -18.859 1 91.38 143 LEU B O 1
ATOM 2508 N N . LEU B 1 144 ? -2.533 -27.766 -17.719 1 84.38 144 LEU B N 1
ATOM 2509 C CA . LEU B 1 144 ? -1.162 -27.734 -18.219 1 84.38 144 LEU B CA 1
ATOM 2510 C C . LEU B 1 144 ? -0.323 -28.828 -17.562 1 84.38 144 LEU B C 1
ATOM 2512 O O . LEU B 1 144 ? 0.6 -29.359 -18.188 1 84.38 144 LEU B O 1
ATOM 2516 N N . GLY B 1 145 ? -0.727 -29.422 -16.625 1 68.5 145 GLY B N 1
ATOM 2517 C CA . GLY B 1 145 ? 0.192 -30.312 -15.922 1 68.5 145 GLY B CA 1
ATOM 2518 C C . GLY B 1 145 ? 1.527 -29.656 -15.609 1 68.5 145 GLY B C 1
ATOM 2519 O O . GLY B 1 145 ? 1.673 -28.438 -15.734 1 68.5 145 GLY B O 1
ATOM 2520 N N . ASP B 1 146 ? 2.707 -30.25 -15.094 1 64.56 146 ASP B N 1
ATOM 2521 C CA . ASP B 1 146 ? 3.984 -29.734 -14.617 1 64.56 146 ASP B CA 1
ATOM 2522 C C . ASP B 1 146 ? 4.801 -29.141 -15.773 1 64.56 146 ASP B C 1
ATOM 2524 O O . ASP B 1 146 ? 5.523 -28.156 -15.594 1 64.56 146 ASP B O 1
ATOM 2528 N N . GLY B 1 147 ? 4.523 -29.625 -16.969 1 71.81 147 GLY B N 1
ATOM 2529 C CA . GLY B 1 147 ? 5.383 -29.25 -18.094 1 71.81 147 GLY B CA 1
ATOM 2530 C C . GLY B 1 147 ? 4.938 -27.969 -18.781 1 71.81 147 GLY B C 1
ATOM 2531 O O . GLY B 1 147 ? 5.648 -27.453 -19.641 1 71.81 147 GLY B O 1
ATOM 2532 N N . GLY B 1 148 ? 4.02 -27.234 -18.328 1 86.19 148 GLY B N 1
ATOM 2533 C CA . GLY B 1 148 ? 3.453 -26.141 -19.094 1 86.19 148 GLY B CA 1
ATOM 2534 C C . GLY B 1 148 ? 3.539 -24.797 -18.391 1 86.19 148 GLY B C 1
ATOM 2535 O O . GLY B 1 148 ? 2.912 -23.828 -18.797 1 86.19 148 GLY B O 1
ATOM 2536 N N . LEU B 1 149 ? 4.445 -24.703 -17.375 1 90.44 149 LEU B N 1
ATOM 2537 C CA . LEU B 1 149 ? 4.457 -23.516 -16.531 1 90.44 149 LEU B CA 1
ATOM 2538 C C . LEU B 1 149 ? 5.055 -22.328 -17.281 1 90.44 149 LEU B C 1
ATOM 2540 O O . LEU B 1 149 ? 4.684 -21.188 -17.031 1 90.44 149 LEU B O 1
ATOM 2544 N N . TYR B 1 150 ? 5.895 -22.703 -18.219 1 91.44 150 TYR B N 1
ATOM 2545 C CA . TYR B 1 150 ? 6.5 -21.641 -19.016 1 91.44 150 TYR B CA 1
ATOM 2546 C C . TYR B 1 150 ? 5.445 -20.891 -19.812 1 91.44 150 TYR B C 1
ATOM 2548 O O . TYR B 1 150 ? 5.391 -19.656 -19.781 1 91.44 150 TYR B O 1
ATOM 2556 N N . LEU B 1 151 ? 4.66 -21.688 -20.5 1 91.06 151 LEU B N 1
ATOM 2557 C CA . LEU B 1 151 ? 3.598 -21.094 -21.297 1 91.06 151 LEU B CA 1
ATOM 2558 C C . LEU B 1 151 ? 2.572 -20.391 -20.422 1 91.06 151 LEU B C 1
ATOM 2560 O O . LEU B 1 151 ? 2.074 -19.312 -20.766 1 91.06 151 LEU B O 1
ATOM 2564 N N . PHE B 1 152 ? 2.344 -21.047 -19.375 1 94.75 152 PHE B N 1
ATOM 2565 C CA . PHE B 1 152 ? 1.422 -20.453 -18.406 1 94.75 152 PHE B CA 1
ATOM 2566 C C . PHE B 1 152 ? 1.928 -19.094 -17.953 1 94.75 152 PHE B C 1
ATOM 2568 O O . PHE B 1 152 ? 1.18 -18.109 -17.953 1 94.75 152 PHE B O 1
ATOM 2575 N N . ASP B 1 153 ? 3.148 -19.062 -17.547 1 95.56 153 ASP B N 1
ATOM 2576 C CA . ASP B 1 153 ? 3.758 -17.828 -17.047 1 95.56 153 ASP B CA 1
ATOM 2577 C C . ASP B 1 153 ? 3.713 -16.719 -18.094 1 95.56 153 ASP B C 1
ATOM 2579 O O . ASP B 1 153 ? 3.492 -15.555 -17.766 1 95.56 153 ASP B O 1
ATOM 2583 N N . ARG B 1 154 ? 3.863 -17.062 -19.297 1 92.5 154 ARG B N 1
ATOM 2584 C CA . ARG B 1 154 ? 3.836 -16.109 -20.406 1 92.5 154 ARG B CA 1
ATOM 2585 C C . ARG B 1 154 ? 2.436 -15.547 -20.609 1 92.5 154 ARG B C 1
ATOM 2587 O O . ARG B 1 154 ? 2.277 -14.352 -20.891 1 92.5 154 ARG B O 1
ATOM 2594 N N . ASP B 1 155 ? 1.434 -16.344 -20.359 1 93.12 155 ASP B N 1
ATOM 2595 C CA . ASP B 1 155 ? 0.083 -16.016 -20.797 1 93.12 155 ASP B CA 1
ATOM 2596 C C . ASP B 1 155 ? -0.737 -15.43 -19.641 1 93.12 155 ASP B C 1
ATOM 2598 O O . ASP B 1 155 ? -1.788 -14.828 -19.859 1 93.12 155 ASP B O 1
ATOM 2602 N N . ILE B 1 156 ? -0.31 -15.539 -18.484 1 95.19 156 ILE B N 1
ATOM 2603 C CA . ILE B 1 156 ? -1.154 -15.312 -17.312 1 95.19 156 ILE B CA 1
ATOM 2604 C C . ILE B 1 156 ? -1.579 -13.844 -17.266 1 95.19 156 ILE B C 1
ATOM 2606 O O . ILE B 1 156 ? -2.693 -13.531 -16.844 1 95.19 156 ILE B O 1
ATOM 2610 N N . LEU B 1 157 ? -0.74 -12.945 -17.656 1 91.12 157 LEU B N 1
ATOM 2611 C CA . LEU B 1 157 ? -1.089 -11.531 -17.578 1 91.12 157 LEU B CA 1
ATOM 2612 C C . LEU B 1 157 ? -2.309 -11.219 -18.438 1 91.12 157 LEU B C 1
ATOM 2614 O O . LEU B 1 157 ? -3.104 -10.336 -18.094 1 91.12 157 LEU B O 1
ATOM 2618 N N . SER B 1 158 ? -2.408 -11.906 -19.516 1 90.25 158 SER B N 1
ATOM 2619 C CA . SER B 1 158 ? -3.537 -11.688 -20.406 1 90.25 158 SER B CA 1
ATOM 2620 C C . SER B 1 158 ? -4.84 -12.188 -19.797 1 90.25 158 SER B C 1
ATOM 2622 O O . SER B 1 158 ? -5.926 -11.867 -20.266 1 90.25 158 SER B O 1
ATOM 2624 N N . MET B 1 159 ? -4.742 -12.922 -18.75 1 87.44 159 MET B N 1
ATOM 2625 C CA . MET B 1 159 ? -5.914 -13.484 -18.094 1 87.44 159 MET B CA 1
ATOM 2626 C C . MET B 1 159 ? -6.488 -12.508 -17.078 1 87.44 159 MET B C 1
ATOM 2628 O O . MET B 1 159 ? -7.547 -12.75 -16.5 1 87.44 159 MET B O 1
ATOM 2632 N N . ARG B 1 160 ? -5.691 -11.445 -16.859 1 85.19 160 ARG B N 1
ATOM 2633 C CA . ARG B 1 160 ? -6.195 -10.477 -15.883 1 85.19 160 ARG B CA 1
ATOM 2634 C C . ARG B 1 160 ? -7.293 -9.617 -16.5 1 85.19 160 ARG B C 1
ATOM 2636 O O . ARG B 1 160 ? -7.18 -9.172 -17.641 1 85.19 160 ARG B O 1
ATOM 2643 N N . THR B 1 161 ? -8.43 -9.648 -15.898 1 69.25 161 THR B N 1
ATOM 2644 C CA . THR B 1 161 ? -9.5 -8.758 -16.328 1 69.25 161 THR B CA 1
ATOM 2645 C C . THR B 1 161 ? -9.227 -7.324 -15.867 1 69.25 161 THR B C 1
ATOM 2647 O O . THR B 1 161 ? -8.656 -7.105 -14.797 1 69.25 161 THR B O 1
ATOM 2650 N N . GLU B 1 162 ? -8.945 -6.352 -16.859 1 55.81 162 GLU B N 1
ATOM 2651 C CA . GLU B 1 162 ? -8.688 -4.957 -16.516 1 55.81 162 GLU B CA 1
ATOM 2652 C C . GLU B 1 162 ? -9.703 -4.449 -15.492 1 55.81 162 GLU B C 1
ATOM 2654 O O . GLU B 1 162 ? -10.906 -4.676 -15.641 1 55.81 162 GLU B O 1
ATOM 2659 N N . SER B 1 163 ? -9.273 -4.488 -14.273 1 53.53 163 SER B N 1
ATOM 2660 C CA . SER B 1 163 ? -10.148 -3.902 -13.266 1 53.53 163 SER B CA 1
ATOM 2661 C C . SER B 1 163 ? -10.484 -2.453 -13.602 1 53.53 163 SER B C 1
ATOM 2663 O O . SER B 1 163 ? -9.641 -1.718 -14.117 1 53.53 163 SER B O 1
ATOM 2665 N N . GLU B 1 164 ? -11.703 -2.133 -13.898 1 43.22 164 GLU B N 1
ATOM 2666 C CA . GLU B 1 164 ? -12.188 -0.779 -14.141 1 43.22 164 GLU B CA 1
ATOM 2667 C C . GLU B 1 164 ? -11.727 0.181 -13.055 1 43.22 164 GLU B C 1
ATOM 2669 O O . GLU B 1 164 ? -11.836 -0.119 -11.859 1 43.22 164 GLU B O 1
ATOM 2674 N N . PRO B 1 165 ? -10.766 1.066 -13.312 1 44.47 165 PRO B N 1
ATOM 2675 C CA . PRO B 1 165 ? -10.648 2.152 -12.336 1 44.47 165 PRO B CA 1
ATOM 2676 C C . PRO B 1 165 ? -12.008 2.686 -11.883 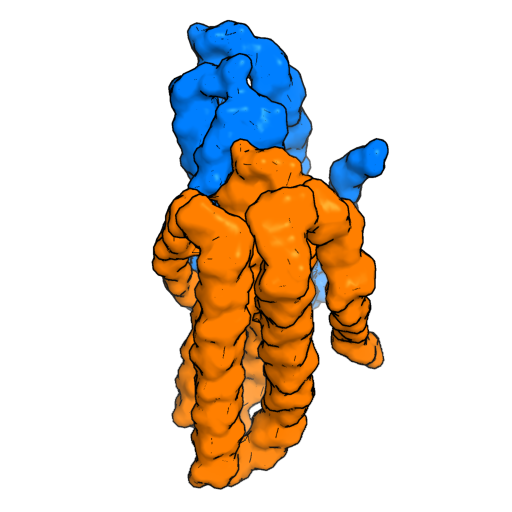1 44.47 165 PRO B C 1
ATOM 2678 O O . PRO B 1 165 ? -12.961 2.709 -12.672 1 44.47 165 PRO B O 1
ATOM 2681 N N . GLY B 1 166 ? -12.453 2.545 -10.594 1 33.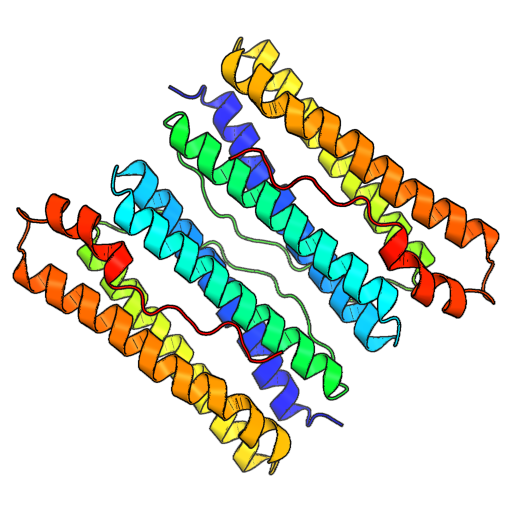03 166 GLY B N 1
ATOM 2682 C CA . GLY B 1 166 ? -13.703 3.195 -10.227 1 33.03 166 GLY B CA 1
ATOM 2683 C C . GLY B 1 166 ? -13.977 4.461 -11.016 1 33.03 166 GLY B C 1
ATOM 2684 O O . GLY B 1 166 ? -13.039 5.105 -11.5 1 33.03 166 GLY B O 1
ATOM 2685 N N . ALA B 1 167 ? -15.312 4.699 -11.531 1 32.12 167 ALA B N 1
ATOM 2686 C CA . ALA B 1 167 ? -15.758 5.902 -12.227 1 32.12 167 ALA B CA 1
ATOM 2687 C C . ALA B 1 167 ? -15.227 7.16 -11.547 1 32.12 167 ALA B C 1
ATOM 2689 O O . ALA B 1 167 ? -15.266 7.273 -10.32 1 32.12 167 ALA B O 1
ATOM 2690 N N . GLU B 1 168 ? -14.352 8.125 -12.125 1 26.38 168 GLU B N 1
ATOM 2691 C CA . GLU B 1 168 ? -14.453 9.508 -11.672 1 26.38 168 GLU B CA 1
ATOM 2692 C C . GLU B 1 168 ? -15.906 9.906 -11.43 1 26.38 168 GLU B C 1
ATOM 2694 O O . GLU B 1 168 ? -16.797 9.539 -12.195 1 26.38 168 GLU B O 1
#

pLDDT: mean 94.14, std 12.35, range [26.38, 98.88]

Foldseek 3Di:
DDDPLLLVLLLVLLQLLLQQLQQLQLVLVLCVVVVLNLSNVVSNVRSVVSNVVSVVSCVVCVVVPHHRDDDDHDHHDNDQPDPLSSLVVQLVSLVVSLVSLVVSLVSCVVVVVVVVNVVSVVVNVVSVVSNVLSVVLNVVPVVCDPPCSVVSSVCSNVSDDPDPPPDD/DDDPLLLVLLLVLLQLLLQQLQQLQLVLVLCVVVVLNLSNVVSNVRSVVSNVVSVVSCVVCVVVPHHRDDDDHDHHDNDQPDPLSSLVVQLVSLVVSLVSLVVSLVSCVVVVVVVVNVVSVVVNVVSVVSNVLSVVLNVVPVVCDPPCSVVSSVCSNVSDDPDPPPDD

Secondary structure (DSSP, 8-state):
---HHHHHHHHHHHHHHHHHHHHHHHHHHHHHHTT-HHHHHHHHHHHHHHHHHHHHHHHHHHHTT----PPPBPPPPS--SSHHHHHHHHHHHHHHHHHHHHHHHHHHHHTT-HHHHHHHHHHHHHHHHHHHHHHHHHHHHHHH-GGGHHHHHHHGGGGS--------/---HHHHHHHHHHHHHHHHHHHHHHHHHHHHHHTT-HHHHHHHHHHHHHHHHHHHHHHHHHHHTT----PPPBPPPPS--SSHHHHHHHHHHHHHHHHHHHHHHHHHHHHTT-HHHHHHHHHHHHHHHHHHHHHHHHHHHHHHH-GGGHHHHHHHGGGGS--------

InterPro domains:
  IPR001519 Ferritin [PTHR11431] (4-158)
  IPR008331 Ferritin/DPS domain [PF00210] (8-143)
  IPR009040 Ferritin-like diiron domain [PS50905] (1-145)
  IPR009078 Ferritin-like superfamily [SSF47240] (1-152)
  IPR012347 Ferritin-like [G3DSA:1.20.1260.10] (1-167)
  IPR041719 Ferritin, prokaryotic-type [cd01055] (3-156)

Organism: NCBI:txid889453

Radius of gyration: 21.16 Å; Cα contacts (8 Å, |Δi|>4): 411; chains: 2; bounding box: 63×62×39 Å